Protein AF-A0AA35TTE3-F1 (afdb_monomer_lite)

InterPro domains:
  IPR000277 Cys/Met metabolism, pyridoxal phosphate-dependent enzyme [PF01053] (1-129)
  IPR000277 Cys/Met metabolism, pyridoxal phosphate-dependent enzyme [PTHR11808] (1-129)
  IPR015422 Pyridoxal phosphate-dependent transferase, small domain [G3DSA:3.90.1150.10] (1-133)
  IPR015424 Pyridoxal phosphate-dependent transferase [SSF53383] (1-129)

Sequence (204 aa):
MRQHDENGLRLARFLTEQAQVVRVNYPGLESHPQYERAQRLFAGAGGVLSFELHGGVEAAERLLSKLVLPASAPSLGGVETLITRPVTTSHSGLSREERAAMGIADGLVRVSCGIEAAEDLCADFAQALGWGVGSLGVNYGSSNTNRSNYTRRFDDVVGEDENHPLASLMEVIGVLIEKYEDEHVPELMSRVLQRDGAAALRAV

pLDDT: mean 77.78, std 24.35, range [29.56, 98.69]

Structure (mmCIF, N/CA/C/O backbone):
data_AF-A0AA35TTE3-F1
#
_entry.id   AF-A0AA35TTE3-F1
#
loop_
_atom_site.group_PDB
_atom_site.id
_atom_site.type_symbol
_atom_site.label_atom_id
_atom_site.label_alt_id
_atom_site.label_comp_id
_atom_site.label_asym_id
_atom_site.label_entity_id
_atom_site.label_seq_id
_atom_site.pdbx_PDB_ins_code
_atom_site.Cartn_x
_atom_site.Cartn_y
_atom_site.Cartn_z
_atom_site.occupancy
_atom_site.B_iso_or_equiv
_atom_site.auth_seq_id
_atom_site.auth_comp_id
_atom_site.auth_asym_id
_atom_site.auth_atom_id
_atom_site.pdbx_PDB_model_num
ATOM 1 N N . MET A 1 1 ? 8.037 6.854 -13.733 1.00 92.25 1 MET A N 1
ATOM 2 C CA . MET A 1 1 ? 6.590 6.782 -14.053 1.00 92.25 1 MET A CA 1
ATOM 3 C C . MET A 1 1 ? 6.176 5.458 -14.663 1.00 92.25 1 MET A C 1
ATOM 5 O O . MET A 1 1 ? 5.526 4.721 -13.951 1.00 92.25 1 MET A O 1
ATOM 9 N N . ARG A 1 2 ? 6.603 5.092 -15.883 1.00 96.31 2 ARG A N 1
ATOM 10 C CA . ARG A 1 2 ? 6.211 3.809 -16.511 1.00 96.31 2 ARG A CA 1
ATOM 11 C C . ARG A 1 2 ? 6.352 2.589 -15.588 1.00 96.31 2 ARG A C 1
ATOM 13 O O . ARG A 1 2 ? 5.406 1.832 -15.451 1.00 96.31 2 ARG A O 1
ATOM 20 N N . GLN A 1 3 ? 7.505 2.447 -14.929 1.00 97.81 3 GLN A N 1
ATOM 21 C CA . GLN A 1 3 ? 7.741 1.328 -14.013 1.00 97.81 3 GLN A CA 1
ATOM 22 C C . GLN A 1 3 ? 6.831 1.371 -12.775 1.00 97.81 3 GLN A C 1
ATOM 24 O O . GLN A 1 3 ? 6.346 0.333 -12.353 1.00 97.81 3 GLN A O 1
ATOM 29 N N . HIS A 1 4 ? 6.543 2.557 -12.227 1.00 97.88 4 HIS A N 1
ATOM 30 C CA . HIS A 1 4 ? 5.590 2.694 -11.119 1.00 97.88 4 HIS A CA 1
ATOM 31 C C . HIS A 1 4 ? 4.188 2.249 -11.533 1.00 97.88 4 HIS A C 1
ATOM 33 O O . HIS A 1 4 ? 3.535 1.545 -10.773 1.00 97.88 4 HIS A O 1
ATOM 39 N N . ASP A 1 5 ? 3.740 2.642 -12.729 1.00 97.06 5 ASP A N 1
ATOM 40 C CA . ASP A 1 5 ? 2.427 2.256 -13.256 1.00 97.06 5 ASP A CA 1
ATOM 41 C C . ASP A 1 5 ? 2.336 0.734 -13.445 1.00 97.06 5 ASP A C 1
ATOM 43 O O . ASP A 1 5 ? 1.349 0.111 -13.056 1.00 97.06 5 ASP A O 1
ATOM 47 N N . GLU A 1 6 ? 3.384 0.127 -14.006 1.00 97.62 6 GLU A N 1
ATOM 48 C CA . GLU A 1 6 ? 3.473 -1.321 -14.200 1.00 97.62 6 GLU A CA 1
ATOM 49 C C . GLU A 1 6 ? 3.487 -2.075 -12.866 1.00 97.62 6 GLU A C 1
ATOM 51 O O . GLU A 1 6 ? 2.673 -2.980 -12.666 1.00 97.62 6 GLU A O 1
ATOM 56 N N . ASN A 1 7 ? 4.344 -1.664 -11.928 1.00 98.50 7 ASN A N 1
ATOM 57 C CA . ASN A 1 7 ? 4.446 -2.271 -10.602 1.00 98.50 7 ASN A CA 1
ATOM 58 C C . ASN A 1 7 ? 3.142 -2.114 -9.812 1.00 98.50 7 ASN A C 1
ATOM 60 O O . ASN A 1 7 ? 2.667 -3.085 -9.224 1.00 98.50 7 ASN A O 1
ATOM 64 N N . GLY A 1 8 ? 2.532 -0.926 -9.845 1.00 98.19 8 GLY A N 1
ATOM 65 C CA . GLY A 1 8 ? 1.252 -0.648 -9.197 1.00 98.19 8 GLY A CA 1
ATOM 66 C C . GLY A 1 8 ? 0.144 -1.565 -9.709 1.00 98.19 8 GLY A C 1
ATOM 67 O O . GLY A 1 8 ? -0.531 -2.220 -8.914 1.00 98.19 8 GLY A O 1
ATOM 68 N N . LEU A 1 9 ? -0.000 -1.692 -11.032 1.00 98.00 9 LEU A N 1
ATOM 69 C CA . LEU A 1 9 ? -1.003 -2.574 -11.630 1.00 98.00 9 LEU A CA 1
ATOM 70 C C . LEU A 1 9 ? -0.718 -4.054 -11.348 1.00 98.00 9 LEU A C 1
ATOM 72 O O . LEU A 1 9 ? -1.647 -4.808 -11.046 1.00 98.00 9 LEU A O 1
ATOM 76 N N . ARG A 1 10 ? 0.547 -4.482 -11.440 1.00 98.31 10 ARG A N 1
ATOM 77 C CA . ARG A 1 10 ? 0.948 -5.875 -11.193 1.00 98.31 10 ARG A CA 1
ATOM 78 C C . ARG A 1 10 ? 0.667 -6.275 -9.749 1.00 98.31 10 ARG A C 1
ATOM 80 O O . ARG A 1 10 ? 0.014 -7.295 -9.527 1.00 98.31 10 ARG A O 1
ATOM 87 N N . LEU A 1 11 ? 1.088 -5.447 -8.794 1.00 98.69 11 LEU A N 1
ATOM 88 C CA . LEU A 1 11 ? 0.873 -5.691 -7.374 1.00 98.69 11 LEU A CA 1
ATOM 89 C C . LEU A 1 11 ? -0.617 -5.637 -7.020 1.00 98.69 11 LEU A C 1
ATOM 91 O O . LEU A 1 11 ? -1.101 -6.512 -6.309 1.00 98.69 11 LEU A O 1
ATOM 95 N N . ALA A 1 12 ? -1.373 -4.672 -7.552 1.00 98.56 12 ALA A N 1
ATOM 96 C CA . ALA A 1 12 ? -2.813 -4.575 -7.306 1.00 98.56 12 ALA A CA 1
ATOM 97 C C . ALA A 1 12 ? -3.580 -5.815 -7.799 1.00 98.56 12 ALA A C 1
ATOM 99 O O . ALA A 1 12 ? -4.453 -6.328 -7.091 1.00 98.56 12 ALA A O 1
ATOM 100 N N . ARG A 1 13 ? -3.238 -6.330 -8.989 1.00 98.31 13 ARG A N 1
ATOM 101 C CA . ARG A 1 13 ? -3.816 -7.576 -9.519 1.00 98.31 13 ARG A CA 1
ATOM 102 C C . ARG A 1 13 ? -3.429 -8.778 -8.665 1.00 98.31 13 ARG A C 1
ATOM 104 O O . ARG A 1 13 ? -4.319 -9.497 -8.229 1.00 98.31 13 ARG A O 1
ATOM 111 N N . PHE A 1 14 ? -2.140 -8.926 -8.350 1.00 98.31 14 PHE A N 1
ATOM 112 C CA . PHE A 1 14 ? -1.651 -9.985 -7.465 1.00 98.31 14 PHE A CA 1
ATOM 113 C C . PHE A 1 14 ? -2.409 -9.999 -6.131 1.00 98.31 14 PHE A C 1
ATOM 115 O O . PHE A 1 14 ? -2.914 -11.044 -5.733 1.00 98.31 14 PHE A O 1
ATOM 122 N N . LEU A 1 15 ? -2.541 -8.843 -5.470 1.00 98.25 15 LEU A N 1
ATOM 123 C CA . LEU A 1 15 ? -3.228 -8.713 -4.182 1.00 98.25 15 LEU A CA 1
ATOM 124 C C . LEU A 1 15 ? -4.712 -9.084 -4.265 1.00 98.25 15 LEU A C 1
ATOM 126 O O . LEU A 1 15 ? -5.235 -9.676 -3.328 1.00 98.25 15 LEU A O 1
ATOM 130 N N . THR A 1 16 ? -5.379 -8.779 -5.381 1.00 97.69 16 THR A N 1
ATOM 131 C CA . THR A 1 16 ? -6.799 -9.117 -5.589 1.00 97.69 16 THR A CA 1
ATOM 132 C C . THR A 1 16 ? -7.034 -10.634 -5.636 1.00 97.69 16 THR A C 1
ATOM 134 O O . THR A 1 16 ? -8.131 -11.098 -5.341 1.00 97.69 16 THR A O 1
ATOM 137 N N . GLU A 1 17 ? -6.007 -11.420 -5.964 1.00 96.25 17 GLU A N 1
ATOM 138 C CA . GLU A 1 17 ? -6.069 -12.886 -6.026 1.00 96.25 17 GLU A CA 1
ATOM 139 C C . GLU A 1 17 ? -5.752 -13.565 -4.678 1.00 96.25 17 GLU A C 1
ATOM 141 O O . GLU A 1 17 ? -5.876 -14.785 -4.551 1.00 96.25 17 GLU A O 1
ATOM 146 N N . GLN A 1 18 ? -5.343 -12.806 -3.654 1.00 95.88 18 GLN A N 1
ATOM 147 C CA . GLN A 1 18 ? -4.914 -13.367 -2.371 1.00 95.88 18 GLN A CA 1
ATOM 148 C C . GLN A 1 18 ? -6.090 -13.547 -1.408 1.00 95.88 18 GLN A C 1
ATOM 150 O O . GLN A 1 18 ? -6.779 -12.591 -1.067 1.00 95.88 18 GLN A O 1
ATOM 155 N N . ALA A 1 19 ? -6.255 -14.757 -0.866 1.00 95.25 19 ALA A N 1
ATOM 156 C CA . ALA A 1 19 ? -7.328 -15.082 0.083 1.00 95.25 19 ALA A CA 1
ATOM 157 C C . ALA A 1 19 ? -7.275 -14.275 1.397 1.00 95.25 19 ALA A C 1
ATOM 159 O O . ALA A 1 19 ? -8.263 -14.185 2.120 1.00 95.25 19 ALA A O 1
ATOM 160 N N . GLN A 1 20 ? -6.114 -13.714 1.735 1.00 96.06 20 GLN A N 1
ATOM 161 C CA . GLN A 1 20 ? -5.900 -12.876 2.911 1.00 96.06 20 GLN A CA 1
ATOM 162 C C . GLN A 1 20 ? -6.381 -11.432 2.702 1.00 96.06 20 GLN A C 1
ATOM 164 O O . GLN A 1 20 ? -6.558 -10.714 3.687 1.00 96.06 20 GLN A O 1
ATOM 169 N N . VAL A 1 21 ? -6.560 -10.990 1.454 1.00 97.50 21 VAL A N 1
ATOM 170 C CA . VAL A 1 21 ? -6.883 -9.604 1.099 1.00 97.50 21 VAL A CA 1
ATOM 171 C C . VAL A 1 21 ? -8.395 -9.441 0.972 1.00 97.50 21 VAL A C 1
ATOM 173 O O . VAL A 1 21 ? -9.053 -10.143 0.215 1.00 97.50 21 VAL A O 1
ATOM 176 N N . VAL A 1 22 ? -8.947 -8.481 1.715 1.00 96.38 22 VAL A N 1
ATOM 177 C CA . VAL A 1 22 ? -10.385 -8.165 1.729 1.00 96.38 22 VAL A CA 1
ATOM 178 C C . VAL A 1 22 ? -10.763 -7.336 0.511 1.00 96.38 22 VAL A C 1
ATOM 180 O O . VAL A 1 22 ? -11.776 -7.577 -0.141 1.00 96.38 22 VAL A O 1
ATOM 183 N N . ARG A 1 23 ? -9.970 -6.296 0.247 1.00 95.50 23 ARG A N 1
ATOM 184 C CA . ARG A 1 23 ? -10.199 -5.348 -0.841 1.00 95.50 23 ARG A CA 1
ATOM 185 C C . ARG A 1 23 ? -8.904 -4.665 -1.240 1.00 95.50 23 ARG A C 1
ATOM 187 O O . ARG A 1 23 ? -8.066 -4.387 -0.383 1.00 95.50 23 ARG A O 1
ATOM 194 N N . VAL A 1 24 ? -8.800 -4.343 -2.525 1.00 98.19 24 VAL A N 1
ATOM 195 C CA . VAL A 1 24 ? -7.735 -3.524 -3.108 1.00 98.19 24 VAL A CA 1
ATOM 196 C C . VAL A 1 24 ? -8.359 -2.262 -3.693 1.00 98.19 24 VAL A C 1
ATOM 198 O O . VAL A 1 24 ? -9.354 -2.316 -4.413 1.00 98.19 24 VAL A O 1
ATOM 201 N N . ASN A 1 25 ? -7.762 -1.123 -3.380 1.00 97.69 25 ASN A N 1
ATOM 202 C CA . ASN A 1 25 ? -8.124 0.190 -3.876 1.00 97.69 25 ASN A CA 1
ATOM 203 C C . ASN A 1 25 ? -7.031 0.675 -4.833 1.00 97.69 25 ASN A C 1
ATOM 205 O O . ASN A 1 25 ? -5.974 1.151 -4.408 1.00 97.69 25 ASN A O 1
ATOM 209 N N . TYR A 1 26 ? -7.282 0.511 -6.131 1.00 98.25 26 TYR A N 1
ATOM 210 C CA . TYR A 1 26 ? -6.382 0.950 -7.190 1.00 98.25 26 TYR A CA 1
ATOM 211 C C . TYR A 1 26 ? -7.181 1.363 -8.436 1.00 98.25 26 TYR A C 1
ATOM 213 O O . TYR A 1 26 ? -7.881 0.521 -9.001 1.00 98.25 26 TYR A O 1
ATOM 221 N N . PRO A 1 27 ? -7.074 2.618 -8.918 1.00 96.88 27 PRO A N 1
ATOM 222 C CA . PRO A 1 27 ? -7.855 3.104 -10.062 1.00 96.88 27 PRO A CA 1
ATOM 223 C C . PRO A 1 27 ? -7.585 2.386 -11.392 1.00 96.88 27 PRO A C 1
ATOM 225 O O . PRO A 1 27 ? -8.351 2.558 -12.339 1.00 96.88 27 PRO A O 1
ATOM 228 N N . GLY A 1 28 ? -6.505 1.603 -11.478 1.00 95.75 28 GLY A N 1
ATOM 229 C CA . GLY A 1 28 ? -6.181 0.780 -12.643 1.00 95.75 28 GLY A CA 1
ATOM 230 C C . GLY A 1 28 ? -6.867 -0.589 -12.673 1.00 95.75 28 GLY A C 1
ATOM 231 O O . GLY A 1 28 ? -6.741 -1.277 -13.681 1.00 95.75 28 GLY A O 1
ATOM 232 N N . LEU A 1 29 ? -7.581 -0.990 -11.613 1.00 97.44 29 LEU A N 1
ATOM 233 C CA . LEU A 1 29 ? -8.377 -2.223 -11.596 1.00 97.44 29 LEU A CA 1
ATOM 234 C C . LEU A 1 29 ? -9.771 -1.976 -12.165 1.00 97.44 29 LEU A C 1
ATOM 236 O O . LEU A 1 29 ? -10.439 -1.022 -11.773 1.00 97.44 29 LEU A O 1
ATOM 240 N N . GLU A 1 30 ? -10.250 -2.886 -13.006 1.00 95.56 30 GLU A N 1
ATOM 241 C CA . GLU A 1 30 ? -11.584 -2.840 -13.615 1.00 95.56 30 GLU A CA 1
ATOM 242 C C . GLU A 1 30 ? -12.709 -2.873 -12.563 1.00 95.56 30 GLU A C 1
ATOM 244 O O . GLU A 1 30 ? -13.796 -2.346 -12.785 1.00 95.56 30 GLU A O 1
ATOM 249 N N . SER A 1 31 ? -12.436 -3.459 -11.394 1.00 93.31 31 SER A N 1
ATOM 250 C CA . SER A 1 31 ? -13.344 -3.502 -10.244 1.00 93.31 31 SER A CA 1
ATOM 251 C C . SER A 1 31 ? -13.451 -2.174 -9.485 1.00 93.31 31 SER A C 1
ATOM 253 O O . SER A 1 31 ? -14.334 -2.025 -8.638 1.00 93.31 31 SER A O 1
ATOM 255 N N . HIS A 1 32 ? -12.573 -1.202 -9.751 1.00 96.12 32 HIS A N 1
ATOM 256 C CA . HIS A 1 32 ? -12.568 0.069 -9.039 1.00 96.12 32 HIS A CA 1
ATOM 257 C C . HIS A 1 32 ? -13.715 0.981 -9.522 1.00 96.12 32 HIS A C 1
ATOM 259 O O . HIS A 1 32 ? -13.840 1.212 -10.727 1.00 96.12 32 HIS A O 1
ATOM 265 N N . PRO A 1 33 ? -14.507 1.612 -8.627 1.00 94.62 33 PRO A N 1
ATOM 266 C CA . PRO A 1 33 ? -15.669 2.425 -9.020 1.00 94.62 33 PRO A CA 1
ATOM 267 C C . PRO A 1 33 ? -15.354 3.587 -9.971 1.00 94.62 33 PRO A C 1
ATOM 269 O O . PRO A 1 33 ? -16.218 4.070 -10.698 1.00 94.62 33 PRO A O 1
ATOM 272 N N . GLN A 1 34 ? -14.111 4.068 -9.949 1.00 95.25 34 GLN A N 1
ATOM 273 C CA . GLN A 1 34 ? -13.646 5.176 -10.785 1.00 95.25 34 GLN A CA 1
ATOM 274 C C . GLN A 1 34 ? -12.773 4.715 -11.962 1.00 95.25 34 GLN A C 1
ATOM 276 O O . GLN A 1 34 ? -12.174 5.569 -12.613 1.00 95.25 34 GLN A O 1
ATOM 281 N N . TYR A 1 35 ? -12.697 3.409 -12.250 1.00 96.88 35 TYR A N 1
ATOM 282 C CA . TYR A 1 35 ? -11.856 2.846 -13.314 1.00 96.88 35 TYR A CA 1
ATOM 283 C C . TYR A 1 35 ? -12.065 3.553 -14.654 1.00 96.88 35 TYR A C 1
ATOM 285 O O . TYR A 1 35 ? -11.129 4.127 -15.204 1.00 96.88 35 TYR A O 1
ATOM 293 N N . GLU A 1 36 ? -13.306 3.622 -15.145 1.00 97.19 36 GLU A N 1
ATOM 294 C CA . GLU A 1 36 ? -13.581 4.260 -16.438 1.00 97.19 36 GLU A CA 1
ATOM 295 C C . GLU A 1 36 ? -13.184 5.741 -16.464 1.00 97.19 36 GLU A C 1
ATOM 297 O O . GLU A 1 36 ? -12.731 6.259 -17.483 1.00 97.19 36 GLU A O 1
ATOM 302 N N . ARG A 1 37 ? -13.360 6.449 -15.341 1.00 96.44 37 ARG A N 1
ATOM 303 C CA . ARG A 1 37 ? -12.943 7.850 -15.222 1.00 96.44 37 ARG A CA 1
ATOM 304 C C . ARG A 1 37 ? -11.420 7.954 -15.267 1.00 96.44 37 ARG A C 1
ATOM 306 O O . ARG A 1 37 ? -10.915 8.829 -15.962 1.00 96.44 37 ARG A O 1
ATOM 313 N N . ALA A 1 38 ? -10.710 7.068 -14.573 1.00 94.88 38 ALA A N 1
ATOM 314 C CA . ALA A 1 38 ? -9.254 7.025 -14.574 1.00 94.88 38 ALA A CA 1
ATOM 315 C C . ALA A 1 38 ? -8.700 6.743 -15.980 1.00 94.88 38 ALA A C 1
ATOM 317 O O . ALA A 1 38 ? -7.846 7.496 -16.435 1.00 94.88 38 ALA A O 1
ATOM 318 N N . GLN A 1 39 ? -9.259 5.768 -16.709 1.00 95.12 39 GLN A N 1
ATOM 319 C CA . GLN A 1 39 ? -8.847 5.451 -18.088 1.00 95.12 39 GLN A CA 1
ATOM 320 C C . GLN A 1 39 ? -9.088 6.606 -19.074 1.00 95.12 39 GLN A C 1
ATOM 322 O O . GLN A 1 39 ? -8.372 6.744 -20.061 1.00 95.12 39 GLN A O 1
ATOM 327 N N . ARG A 1 40 ? -10.098 7.453 -18.825 1.00 97.12 40 ARG A N 1
ATOM 328 C CA . ARG A 1 40 ? -10.361 8.641 -19.656 1.00 97.12 40 ARG A CA 1
ATOM 329 C C . ARG A 1 40 ? -9.436 9.816 -19.349 1.00 97.12 40 ARG A C 1
ATOM 331 O O . ARG A 1 40 ? -9.168 10.610 -20.245 1.00 97.12 40 ARG A O 1
ATOM 338 N N . LEU A 1 41 ? -9.032 9.983 -18.090 1.00 96.25 41 LEU A N 1
ATOM 339 C CA . LEU A 1 41 ? -8.303 11.171 -17.631 1.00 96.25 41 LEU A CA 1
ATOM 340 C C . LEU A 1 41 ? -6.788 10.972 -17.570 1.00 96.25 41 LEU A C 1
ATOM 342 O O . LEU A 1 41 ? -6.054 11.957 -17.641 1.00 96.25 41 LEU A O 1
ATOM 346 N N . PHE A 1 42 ? -6.317 9.734 -17.430 1.00 94.12 42 PHE A N 1
ATOM 347 C CA . PHE A 1 42 ? -4.914 9.428 -17.175 1.00 94.12 42 PHE A CA 1
ATOM 348 C C . PHE A 1 42 ? -4.382 8.375 -18.149 1.00 94.12 42 PHE A C 1
ATOM 350 O O . PHE A 1 42 ? -5.097 7.468 -18.560 1.00 94.12 42 PHE A O 1
ATOM 357 N N . ALA A 1 43 ? -3.094 8.479 -18.489 1.00 90.56 43 ALA A N 1
ATOM 358 C CA . ALA A 1 43 ? -2.398 7.492 -19.322 1.00 90.56 43 ALA A CA 1
ATOM 359 C C . ALA A 1 43 ? -1.991 6.219 -18.547 1.00 90.56 43 ALA A C 1
ATOM 361 O O . ALA A 1 43 ? -1.597 5.227 -19.154 1.00 90.56 43 ALA A O 1
ATOM 362 N N . GLY A 1 44 ? -2.070 6.264 -17.216 1.00 91.06 44 GLY A N 1
ATOM 363 C CA . GLY A 1 44 ? -1.726 5.197 -16.281 1.00 91.06 44 GLY A CA 1
ATOM 364 C C . GLY A 1 44 ? -2.279 5.529 -14.893 1.00 91.06 44 GLY A C 1
ATOM 365 O O . GLY A 1 44 ? -2.628 6.680 -14.622 1.00 91.06 44 GLY A O 1
ATOM 366 N N . ALA A 1 45 ? -2.396 4.526 -14.023 1.00 93.88 45 ALA A N 1
ATOM 367 C CA . ALA A 1 45 ? -3.015 4.679 -12.703 1.00 93.88 45 ALA A CA 1
ATOM 368 C C . ALA A 1 45 ? -2.015 4.977 -11.566 1.00 93.88 45 ALA A C 1
ATOM 370 O O . ALA A 1 45 ? -2.429 5.076 -10.411 1.00 93.88 45 ALA A O 1
ATOM 371 N N . GLY A 1 46 ? -0.723 5.161 -11.864 1.00 95.88 46 GLY A N 1
ATOM 372 C CA . GLY A 1 46 ? 0.304 5.425 -10.859 1.00 95.88 46 GLY A CA 1
ATOM 373 C C . GLY A 1 46 ? 0.795 4.163 -10.149 1.00 95.88 46 GLY A C 1
ATOM 374 O O . GLY A 1 46 ? 0.282 3.064 -10.349 1.00 95.88 46 GLY A O 1
ATOM 375 N N . GLY A 1 47 ? 1.776 4.341 -9.262 1.00 97.12 47 GLY A N 1
ATOM 376 C CA . GLY A 1 47 ? 2.292 3.281 -8.387 1.00 97.12 47 GLY A CA 1
ATOM 377 C C . GLY A 1 47 ? 1.671 3.247 -6.992 1.00 97.12 47 GLY A C 1
ATOM 378 O O . GLY A 1 47 ? 2.153 2.512 -6.141 1.00 97.12 47 GLY A O 1
ATOM 379 N N . VAL A 1 48 ? 0.648 4.060 -6.710 1.00 98.06 48 VAL A N 1
ATOM 380 C CA . VAL A 1 48 ? 0.050 4.133 -5.370 1.00 98.06 48 VAL A CA 1
ATOM 381 C C . VAL A 1 48 ? -1.224 3.304 -5.319 1.00 98.06 48 VAL A C 1
ATOM 383 O O . VAL A 1 48 ? -2.151 3.536 -6.092 1.00 98.06 48 VAL A O 1
ATOM 386 N N . LEU A 1 49 ? -1.285 2.372 -4.373 1.00 98.38 49 LEU A N 1
ATOM 387 C CA . LEU A 1 49 ? -2.482 1.595 -4.062 1.00 98.38 49 LEU A CA 1
ATOM 388 C C . LEU A 1 49 ? -2.665 1.456 -2.550 1.00 98.38 49 LEU A C 1
ATOM 390 O O . LEU A 1 49 ? -1.733 1.656 -1.764 1.00 98.38 49 LEU A O 1
ATOM 394 N N . SER A 1 50 ? -3.869 1.084 -2.135 1.00 98.31 50 SER A N 1
ATOM 395 C CA . SER A 1 50 ? -4.129 0.659 -0.761 1.00 98.31 50 SER A CA 1
ATOM 396 C C . SER A 1 50 ? -4.939 -0.628 -0.717 1.00 98.31 50 SER A C 1
ATOM 398 O O . SER A 1 50 ? -5.606 -0.986 -1.684 1.00 98.31 50 SER A O 1
ATOM 400 N N . PHE A 1 51 ? -4.852 -1.365 0.383 1.00 98.44 51 PHE A N 1
ATOM 401 C CA . PHE A 1 51 ? -5.596 -2.608 0.568 1.00 98.44 51 PHE A CA 1
ATOM 402 C C . PHE A 1 51 ? -5.816 -2.912 2.049 1.00 98.44 51 PHE A C 1
ATOM 404 O O . PHE A 1 51 ? -5.184 -2.324 2.930 1.00 98.44 51 PHE A O 1
ATOM 411 N N . GLU A 1 52 ? -6.725 -3.845 2.314 1.00 97.81 52 GLU A N 1
ATOM 412 C CA . GLU A 1 52 ? -7.051 -4.317 3.661 1.00 97.81 52 GLU A CA 1
ATOM 413 C C . GLU A 1 52 ? -6.937 -5.831 3.751 1.00 97.81 52 GLU A C 1
ATOM 415 O O . GLU A 1 52 ? -7.224 -6.546 2.790 1.00 97.81 52 GLU A O 1
ATOM 420 N N . LEU A 1 53 ? -6.542 -6.315 4.927 1.00 97.31 53 LEU A N 1
ATOM 421 C CA . LEU A 1 53 ? -6.362 -7.733 5.211 1.00 97.31 53 LEU A CA 1
ATOM 422 C C . LEU A 1 53 ? -7.439 -8.266 6.150 1.00 97.31 53 LEU A C 1
ATOM 424 O O . LEU A 1 53 ? -7.882 -7.589 7.085 1.00 97.31 53 LEU A O 1
ATOM 428 N N . HIS A 1 54 ? -7.795 -9.532 5.954 1.00 95.62 54 HIS A N 1
ATOM 429 C CA . HIS A 1 54 ? -8.529 -10.288 6.954 1.00 95.62 54 HIS A CA 1
ATOM 430 C C . HIS A 1 54 ? -7.683 -10.355 8.232 1.00 95.62 54 HIS A C 1
ATOM 432 O O . HIS A 1 54 ? -6.513 -10.736 8.205 1.00 95.62 54 HIS A O 1
ATOM 438 N N . GLY A 1 55 ? -8.277 -9.959 9.359 1.00 92.88 55 GLY A N 1
ATOM 439 C CA . GLY A 1 55 ? -7.564 -9.821 10.633 1.00 92.88 55 GLY A CA 1
ATOM 440 C C . GLY A 1 55 ? -7.037 -8.413 10.925 1.00 92.88 55 GLY A C 1
ATOM 441 O O . GLY A 1 55 ? -6.284 -8.261 11.879 1.00 92.88 55 GLY A O 1
ATOM 442 N N . GLY A 1 56 ? -7.424 -7.401 10.138 1.00 95.25 56 GLY A N 1
ATOM 443 C CA . GLY A 1 56 ? -7.343 -5.992 10.527 1.00 95.25 56 GLY A CA 1
ATOM 444 C C . GLY A 1 56 ? -5.934 -5.495 10.855 1.00 95.25 56 GLY A C 1
ATOM 445 O O . GLY A 1 56 ? -4.982 -5.743 10.114 1.00 95.25 56 GLY A O 1
ATOM 446 N N . VAL A 1 57 ? -5.824 -4.755 11.961 1.00 95.38 57 VAL A N 1
ATOM 447 C CA . VAL A 1 57 ? -4.593 -4.087 12.409 1.00 95.38 57 VAL A CA 1
ATOM 448 C C . VAL A 1 57 ? -3.454 -5.083 12.592 1.00 95.38 57 VAL A C 1
ATOM 450 O O . VAL A 1 57 ? -2.366 -4.883 12.055 1.00 95.38 57 VAL A O 1
ATOM 453 N N . GLU A 1 58 ? -3.710 -6.187 13.284 1.00 96.25 58 GLU A N 1
ATOM 454 C CA . GLU A 1 58 ? -2.683 -7.166 13.620 1.00 96.25 58 GLU A CA 1
ATOM 455 C C . GLU A 1 58 ? -2.184 -7.899 12.368 1.00 96.25 58 GLU A C 1
ATOM 457 O O . GLU A 1 58 ? -1.013 -8.269 12.281 1.00 96.25 58 GLU A O 1
ATOM 462 N N . ALA A 1 59 ? -3.057 -8.125 11.381 1.00 96.31 59 ALA A N 1
ATOM 463 C CA . ALA A 1 59 ? -2.648 -8.683 10.094 1.00 96.31 59 ALA A CA 1
ATOM 464 C C . ALA A 1 59 ? -1.768 -7.705 9.304 1.00 96.31 59 ALA A C 1
ATOM 466 O O . ALA A 1 59 ? -0.748 -8.126 8.756 1.00 96.31 59 ALA A O 1
ATOM 467 N N . ALA A 1 60 ? -2.121 -6.417 9.292 1.00 96.62 60 ALA A N 1
ATOM 468 C CA . ALA A 1 60 ? -1.321 -5.376 8.654 1.00 96.62 60 ALA A CA 1
ATOM 469 C C . ALA A 1 60 ? 0.069 -5.249 9.299 1.00 96.62 60 ALA A C 1
ATOM 471 O O . ALA A 1 60 ? 1.072 -5.251 8.591 1.00 96.62 60 ALA A O 1
ATOM 472 N N . GLU A 1 61 ? 0.157 -5.215 10.630 1.00 95.56 61 GLU A N 1
ATOM 473 C CA . GLU A 1 61 ? 1.440 -5.147 11.348 1.00 95.56 61 GLU A CA 1
ATOM 474 C C . GLU A 1 61 ? 2.330 -6.358 11.062 1.00 95.56 61 GLU A C 1
ATOM 476 O O . GLU A 1 61 ? 3.515 -6.198 10.767 1.00 95.56 61 GLU A O 1
ATOM 481 N N . ARG A 1 62 ? 1.756 -7.569 11.067 1.00 96.12 62 ARG A N 1
ATOM 482 C CA . ARG A 1 62 ? 2.491 -8.794 10.716 1.00 96.12 62 ARG A CA 1
ATOM 483 C C . ARG A 1 62 ? 2.970 -8.815 9.270 1.00 96.12 62 ARG A C 1
ATOM 485 O O . ARG A 1 62 ? 3.998 -9.429 8.997 1.00 96.12 62 ARG A O 1
ATOM 492 N N . LEU A 1 63 ? 2.219 -8.224 8.342 1.00 97.00 63 LEU A N 1
ATOM 493 C CA . LEU A 1 63 ? 2.665 -8.092 6.959 1.00 97.00 63 LEU A CA 1
ATOM 494 C C . LEU A 1 63 ? 3.883 -7.164 6.893 1.00 97.00 63 LEU A C 1
ATOM 496 O O . LEU A 1 63 ? 4.926 -7.566 6.381 1.00 97.00 63 LEU A O 1
ATOM 500 N N . LEU A 1 64 ? 3.757 -5.951 7.444 1.00 95.62 64 LEU A N 1
ATOM 501 C CA . LEU A 1 64 ? 4.823 -4.946 7.433 1.00 95.62 64 LEU A CA 1
ATOM 502 C C . LEU A 1 64 ? 6.108 -5.475 8.084 1.00 95.62 64 LEU A C 1
ATOM 504 O O . LEU A 1 64 ? 7.192 -5.190 7.593 1.00 95.62 64 LEU A O 1
ATOM 508 N N . SER A 1 65 ? 6.003 -6.292 9.138 1.00 95.19 65 SER A N 1
ATOM 509 C CA . SER A 1 65 ? 7.172 -6.868 9.815 1.00 95.19 65 SER A CA 1
ATOM 510 C C . SER A 1 65 ? 7.888 -7.976 9.029 1.00 95.19 65 SER A C 1
ATOM 512 O O . SER A 1 65 ? 8.962 -8.408 9.442 1.00 95.19 65 SER A O 1
ATOM 514 N N . LYS A 1 66 ? 7.268 -8.523 7.976 1.00 96.31 66 LYS A N 1
ATOM 515 C CA . LYS A 1 66 ? 7.803 -9.649 7.188 1.00 96.31 66 LYS A CA 1
ATOM 516 C C . LYS A 1 66 ? 8.322 -9.246 5.815 1.00 96.31 66 LYS A C 1
ATOM 518 O O . LYS A 1 66 ? 9.088 -10.006 5.231 1.00 96.31 66 LYS A O 1
ATOM 523 N N . LEU A 1 67 ? 7.860 -8.115 5.297 1.00 96.81 67 LEU A N 1
ATOM 524 C CA . LEU A 1 67 ? 8.298 -7.569 4.021 1.00 96.81 67 LEU A CA 1
ATOM 525 C C . LEU A 1 67 ? 9.781 -7.184 4.078 1.00 96.81 67 LEU A C 1
ATOM 527 O O . LEU A 1 67 ? 10.278 -6.731 5.110 1.00 96.81 67 LEU A O 1
ATOM 531 N N . VAL A 1 68 ? 10.482 -7.394 2.967 1.00 96.12 68 VAL A N 1
ATOM 532 C CA . VAL A 1 68 ? 11.930 -7.183 2.852 1.00 96.12 68 VAL A CA 1
ATOM 533 C C . VAL A 1 68 ? 12.258 -6.057 1.877 1.00 96.12 68 VAL A C 1
ATOM 535 O O . VAL A 1 68 ? 13.210 -5.318 2.123 1.00 96.12 68 VAL A O 1
ATOM 538 N N . LEU A 1 69 ? 11.507 -5.928 0.778 1.00 96.25 69 LEU A N 1
ATOM 539 C CA . LEU A 1 69 ? 11.768 -4.912 -0.245 1.00 96.25 69 LEU A CA 1
ATOM 540 C C . LEU A 1 69 ? 11.156 -3.550 0.120 1.00 96.25 69 LEU A C 1
ATOM 542 O O . LEU A 1 69 ? 11.898 -2.568 0.122 1.00 96.25 69 LEU A O 1
ATOM 546 N N . PRO A 1 70 ? 9.855 -3.445 0.464 1.00 97.75 70 PRO A N 1
ATOM 547 C CA . PRO A 1 70 ? 9.269 -2.172 0.866 1.00 97.75 70 PRO A CA 1
ATOM 548 C C . PRO A 1 70 ? 9.875 -1.619 2.159 1.00 97.75 70 PRO A C 1
ATOM 550 O O . PRO A 1 70 ? 9.875 -2.295 3.189 1.00 97.75 70 PRO A O 1
ATOM 553 N N . ALA A 1 71 ? 10.285 -0.352 2.149 1.00 95.25 71 ALA A N 1
ATOM 554 C CA . ALA A 1 71 ? 10.646 0.360 3.372 1.00 95.25 71 ALA A CA 1
ATOM 555 C C . ALA A 1 71 ? 9.397 0.944 4.055 1.00 95.25 71 ALA A C 1
ATOM 557 O O . ALA A 1 71 ? 8.504 1.490 3.401 1.00 95.25 71 ALA A O 1
ATOM 558 N N . SER A 1 72 ? 9.329 0.855 5.385 1.00 95.31 72 SER A N 1
ATOM 559 C CA . SER A 1 72 ? 8.220 1.429 6.153 1.00 95.31 72 SER A CA 1
ATOM 560 C C . SER A 1 72 ? 8.398 2.941 6.322 1.00 95.31 72 SER A C 1
ATOM 562 O O . SER A 1 72 ? 9.116 3.374 7.221 1.00 95.31 72 SER A O 1
ATOM 564 N N . ALA A 1 73 ? 7.740 3.751 5.488 1.00 92.75 73 ALA A N 1
ATOM 565 C CA . ALA A 1 73 ? 7.820 5.214 5.550 1.00 92.75 73 ALA A CA 1
ATOM 566 C C . ALA A 1 73 ? 6.538 5.901 5.032 1.00 92.75 73 ALA A C 1
ATOM 568 O O . ALA A 1 73 ? 5.865 5.372 4.144 1.00 92.75 73 ALA A O 1
ATOM 569 N N . PRO A 1 74 ? 6.188 7.100 5.542 1.00 89.38 74 PRO A N 1
ATOM 570 C CA . PRO A 1 74 ? 4.982 7.827 5.134 1.00 89.38 74 PRO A CA 1
ATOM 571 C C . PRO A 1 74 ? 5.107 8.567 3.793 1.00 89.38 74 PRO A C 1
ATOM 573 O O . PRO A 1 74 ? 4.094 9.051 3.285 1.00 89.38 74 PRO A O 1
ATOM 576 N N . SER A 1 75 ? 6.307 8.652 3.210 1.00 94.00 75 SER A N 1
ATOM 577 C CA . SER A 1 75 ? 6.548 9.296 1.910 1.00 94.00 75 SER A CA 1
ATOM 578 C C . SER A 1 75 ? 5.998 8.463 0.732 1.00 94.00 75 SER A C 1
ATOM 580 O O . SER A 1 75 ? 5.417 7.388 0.925 1.00 94.00 75 SER A O 1
ATOM 582 N N . LEU A 1 76 ? 6.123 8.975 -0.496 1.00 95.94 76 LEU A N 1
ATOM 583 C CA . LEU A 1 76 ? 5.684 8.328 -1.739 1.00 95.94 76 LEU A CA 1
ATOM 584 C C . LEU A 1 76 ? 6.421 8.882 -2.970 1.00 95.94 76 LEU A C 1
ATOM 586 O O . LEU A 1 76 ? 6.956 9.986 -2.938 1.00 95.94 76 LEU A O 1
ATOM 590 N N . GLY A 1 77 ? 6.407 8.127 -4.071 1.00 92.38 77 GLY A N 1
ATOM 591 C CA . GLY A 1 77 ? 6.936 8.558 -5.375 1.00 92.38 77 GLY A CA 1
ATOM 592 C C . GLY A 1 77 ? 8.456 8.448 -5.556 1.00 92.38 77 GLY A C 1
ATOM 593 O O . GLY A 1 77 ? 8.966 8.888 -6.586 1.00 92.38 77 GLY A O 1
ATOM 594 N N . GLY A 1 78 ? 9.162 7.869 -4.579 1.00 94.88 78 GLY A N 1
ATOM 595 C CA . GLY A 1 78 ? 10.579 7.512 -4.677 1.00 94.88 78 GLY A CA 1
ATOM 596 C C . GLY A 1 78 ? 10.839 6.340 -5.627 1.00 94.88 78 GLY A C 1
ATOM 597 O O . GLY A 1 78 ? 9.912 5.731 -6.162 1.00 94.88 78 GLY A O 1
ATOM 598 N N . VAL A 1 79 ? 12.117 6.025 -5.850 1.00 97.62 79 VAL A N 1
ATOM 599 C CA . VAL A 1 79 ? 12.526 4.861 -6.663 1.00 97.62 79 VAL A CA 1
ATOM 600 C C . VAL A 1 79 ? 12.352 3.551 -5.899 1.00 97.62 79 VAL A C 1
ATOM 602 O O . VAL A 1 79 ? 12.196 2.494 -6.500 1.00 97.62 79 VAL A O 1
ATOM 605 N N . GLU A 1 80 ? 12.368 3.630 -4.582 1.00 97.19 80 GLU A N 1
ATOM 606 C CA . GLU A 1 80 ? 12.105 2.565 -3.638 1.00 97.19 80 GLU A CA 1
ATOM 607 C C . GLU A 1 80 ? 10.604 2.389 -3.397 1.00 97.19 80 GLU A C 1
ATOM 609 O O . GLU A 1 80 ? 9.832 3.354 -3.373 1.00 97.19 80 GLU A O 1
ATOM 614 N N . THR A 1 81 ? 10.178 1.147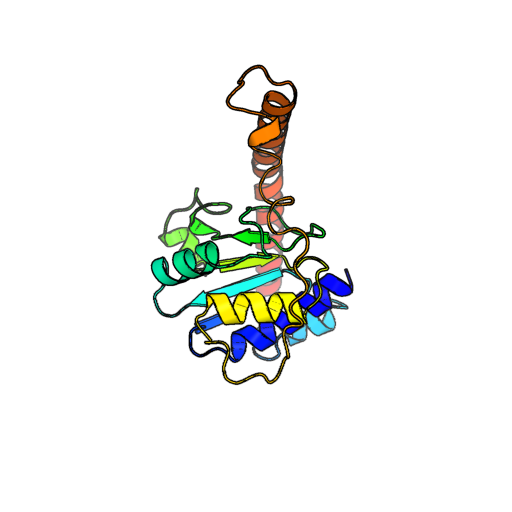 -3.188 1.00 98.56 81 THR A N 1
ATOM 615 C CA . THR A 1 81 ? 8.830 0.876 -2.712 1.00 98.56 81 THR A CA 1
ATOM 616 C C . THR A 1 81 ? 8.708 1.290 -1.250 1.00 98.56 81 THR A C 1
ATOM 618 O O . THR A 1 81 ? 9.490 0.871 -0.397 1.00 98.56 81 THR A O 1
ATOM 621 N N . LEU A 1 82 ? 7.673 2.071 -0.944 1.00 98.38 82 LEU A N 1
ATOM 622 C CA . LEU A 1 82 ? 7.329 2.471 0.418 1.00 98.38 82 LEU A CA 1
ATOM 623 C C . LEU A 1 82 ? 5.999 1.858 0.838 1.00 98.38 82 LEU A C 1
ATOM 625 O O . LEU A 1 82 ? 5.041 1.832 0.062 1.00 98.38 82 LEU A O 1
ATOM 629 N N . ILE A 1 83 ? 5.922 1.404 2.083 1.00 98.19 83 ILE A N 1
ATOM 630 C CA . ILE A 1 83 ? 4.706 0.871 2.694 1.00 98.19 83 ILE A CA 1
ATOM 631 C C . ILE A 1 83 ? 4.406 1.601 4.001 1.00 98.19 83 ILE A C 1
ATOM 633 O O . ILE A 1 83 ? 5.304 1.969 4.751 1.00 98.19 83 ILE A O 1
ATOM 637 N N . THR A 1 84 ? 3.132 1.842 4.293 1.00 97.12 84 THR A N 1
ATOM 638 C CA . THR A 1 84 ? 2.734 2.465 5.558 1.00 97.12 84 THR A CA 1
ATOM 639 C C . THR A 1 84 ? 1.306 2.108 5.946 1.00 97.12 84 THR A C 1
ATOM 641 O O . THR A 1 84 ? 0.514 1.634 5.128 1.00 97.12 84 THR A O 1
ATOM 644 N N . ARG A 1 85 ? 0.961 2.389 7.202 1.00 96.81 85 ARG A N 1
ATOM 645 C CA . ARG A 1 85 ? -0.411 2.406 7.705 1.00 96.81 85 ARG A CA 1
ATOM 646 C C . ARG A 1 85 ? -0.835 3.859 7.922 1.00 96.81 85 ARG A C 1
ATOM 648 O O . ARG A 1 85 ? -0.332 4.482 8.856 1.00 96.81 85 ARG A O 1
ATOM 655 N N . PRO A 1 86 ? -1.755 4.412 7.108 1.00 93.56 86 PRO A N 1
ATOM 656 C CA . PRO A 1 86 ? -2.133 5.822 7.204 1.00 93.56 86 PRO A CA 1
ATOM 657 C C . PRO A 1 86 ? -2.613 6.241 8.597 1.00 93.56 86 PRO A C 1
ATOM 659 O O . PRO A 1 86 ? -2.285 7.337 9.039 1.00 93.56 86 PRO A O 1
ATOM 662 N N . VAL A 1 87 ? -3.313 5.352 9.312 1.00 93.25 87 VAL A N 1
ATOM 663 C CA . VAL A 1 87 ? -3.832 5.605 10.668 1.00 93.25 87 VAL A CA 1
ATOM 664 C C . VAL A 1 87 ? -2.752 5.967 11.692 1.00 93.25 87 VAL A C 1
ATOM 666 O O . VAL A 1 87 ? -3.029 6.724 12.612 1.00 93.25 87 VAL A O 1
ATOM 669 N N . THR A 1 88 ? -1.530 5.450 11.549 1.00 89.25 88 THR A N 1
ATOM 670 C CA . THR A 1 88 ? -0.425 5.727 12.483 1.00 89.25 88 THR A CA 1
ATOM 671 C C . THR A 1 88 ? 0.573 6.734 11.924 1.00 89.25 88 THR A C 1
ATOM 673 O O . THR A 1 88 ? 1.572 7.018 12.574 1.00 89.25 88 THR A O 1
ATOM 676 N N . THR A 1 89 ? 0.345 7.244 10.713 1.00 91.12 89 THR A N 1
ATOM 677 C CA . THR A 1 89 ? 1.260 8.161 10.033 1.00 91.12 89 THR A CA 1
ATOM 678 C C . THR A 1 89 ? 0.509 9.387 9.523 1.00 91.12 89 THR A C 1
ATOM 680 O O . THR A 1 89 ? 0.083 10.210 10.321 1.00 91.12 89 THR A O 1
ATOM 683 N N . SER A 1 90 ? 0.291 9.488 8.212 1.00 83.25 90 SER A N 1
ATOM 684 C CA . SER A 1 90 ? -0.335 10.631 7.525 1.00 83.25 90 SER A CA 1
ATOM 685 C C . SER A 1 90 ? -1.712 11.060 8.052 1.00 83.25 90 SER A C 1
ATOM 687 O O . SER A 1 90 ? -2.131 12.175 7.792 1.00 83.25 90 SER A O 1
ATOM 689 N N . HIS A 1 91 ? -2.438 10.185 8.750 1.00 90.81 91 HIS A N 1
ATOM 690 C CA . HIS A 1 91 ? -3.783 10.456 9.270 1.00 90.81 91 HIS A CA 1
ATOM 691 C C . HIS A 1 91 ? -3.871 10.212 10.786 1.00 90.81 91 HIS A C 1
ATOM 693 O O . HIS A 1 91 ? -4.957 9.954 11.311 1.00 90.81 91 HIS A O 1
ATOM 699 N N . SER A 1 92 ? -2.738 10.268 11.495 1.00 90.44 92 SER A N 1
ATOM 700 C CA . SER A 1 92 ? -2.666 10.054 12.948 1.00 90.44 92 SER A CA 1
ATOM 701 C C . SER A 1 92 ? -3.397 11.132 13.755 1.00 90.44 92 SER A C 1
ATOM 703 O O . SER A 1 92 ? -3.929 10.831 14.820 1.00 90.44 92 SER A O 1
ATOM 705 N N . GLY A 1 93 ? -3.476 12.360 13.230 1.00 90.81 93 GLY A N 1
ATOM 706 C CA . GLY A 1 93 ? -4.170 13.487 13.862 1.00 90.81 93 GLY A CA 1
ATOM 707 C C . GLY A 1 93 ? -5.700 13.450 13.765 1.00 90.81 93 GLY A C 1
ATOM 708 O O . GLY A 1 93 ? -6.361 14.257 14.410 1.00 90.81 93 GLY A O 1
ATOM 709 N N . LEU A 1 94 ? -6.276 12.531 12.982 1.00 92.88 94 LEU A N 1
ATOM 710 C CA . LEU A 1 94 ? -7.726 12.405 12.820 1.00 92.88 94 LEU A CA 1
ATOM 711 C C . LEU A 1 94 ? -8.321 11.450 13.854 1.00 92.88 94 LEU A C 1
ATOM 713 O O . LEU A 1 94 ? -7.730 10.414 14.175 1.00 92.88 94 LEU A O 1
ATOM 717 N N . SER A 1 95 ? -9.536 11.736 14.311 1.00 94.25 95 SER A N 1
ATOM 718 C CA . SER A 1 95 ? -10.341 10.786 15.082 1.00 94.25 95 SER A CA 1
ATOM 719 C C . SER A 1 95 ? -10.682 9.540 14.258 1.00 94.25 95 SER A C 1
ATOM 721 O O . SER A 1 95 ? -10.572 9.501 13.027 1.00 94.25 95 SER A O 1
ATOM 723 N N . ARG A 1 96 ? -11.115 8.480 14.942 1.00 92.44 96 ARG A N 1
ATOM 724 C CA . ARG A 1 96 ? -11.522 7.237 14.277 1.00 92.44 96 ARG A CA 1
ATOM 725 C C . ARG A 1 96 ? -12.726 7.463 13.365 1.00 92.44 96 ARG A C 1
ATOM 727 O O . ARG A 1 96 ? -12.784 6.899 12.275 1.00 92.44 96 ARG A O 1
ATOM 734 N N . GLU A 1 97 ? -13.658 8.296 13.805 1.00 94.38 97 GLU A N 1
ATOM 735 C CA . GLU A 1 97 ? -14.883 8.650 13.100 1.00 94.38 97 GLU A CA 1
ATOM 736 C C . GLU A 1 97 ? -14.574 9.425 11.813 1.00 94.38 97 GLU A C 1
ATOM 738 O O . GLU A 1 97 ? -15.111 9.093 10.756 1.00 94.38 97 GLU A O 1
ATOM 743 N N . GLU A 1 98 ? -13.657 10.395 11.873 1.00 94.44 98 GLU A N 1
ATOM 744 C CA . GLU A 1 98 ? -13.201 11.154 10.698 1.00 94.44 98 GLU A CA 1
ATOM 745 C C . GLU A 1 98 ? -12.510 10.248 9.675 1.00 94.44 98 GLU A C 1
ATOM 747 O O . GLU A 1 98 ? -12.839 10.285 8.486 1.00 94.44 98 GLU A O 1
ATOM 752 N N . ARG A 1 99 ? -11.609 9.365 10.127 1.00 94.69 99 ARG A N 1
ATOM 753 C CA . ARG A 1 99 ? -10.956 8.383 9.245 1.00 94.69 99 ARG A CA 1
ATOM 754 C C . ARG A 1 99 ? -11.965 7.444 8.592 1.00 94.69 99 ARG A C 1
ATOM 756 O O . ARG A 1 99 ? -11.892 7.208 7.386 1.00 94.69 99 ARG A O 1
ATOM 763 N N . ALA A 1 100 ? -12.927 6.936 9.360 1.00 90.56 100 ALA A N 1
ATOM 764 C CA . ALA A 1 100 ? -13.968 6.056 8.844 1.00 90.56 100 ALA A CA 1
ATOM 765 C C . ALA A 1 100 ? -14.837 6.756 7.786 1.00 90.56 100 ALA A C 1
ATOM 767 O O . ALA A 1 100 ? -15.138 6.151 6.756 1.00 90.56 100 ALA A O 1
ATOM 768 N N . ALA A 1 101 ? -15.179 8.034 7.989 1.00 92.50 101 ALA A N 1
ATOM 769 C CA . ALA A 1 101 ? -15.912 8.839 7.010 1.00 92.50 101 ALA A CA 1
ATOM 770 C C . ALA A 1 101 ? -15.135 9.028 5.692 1.00 92.50 101 ALA A C 1
ATOM 772 O O . ALA A 1 101 ? -15.741 9.096 4.624 1.00 92.50 101 ALA A O 1
ATOM 773 N N . MET A 1 102 ? -13.800 9.040 5.751 1.00 91.56 102 MET A N 1
ATOM 774 C CA . MET A 1 102 ? -12.908 9.062 4.582 1.00 91.56 102 MET A CA 1
ATOM 775 C C . MET A 1 102 ? -12.646 7.672 3.974 1.00 91.56 102 MET A C 1
ATOM 777 O O . MET A 1 102 ? -11.913 7.552 2.993 1.00 91.56 102 MET A O 1
ATOM 781 N N . GLY A 1 103 ? -13.216 6.606 4.544 1.00 89.19 103 GLY A N 1
ATOM 782 C CA . GLY A 1 103 ? -12.979 5.229 4.107 1.00 89.19 103 GLY A CA 1
ATOM 783 C C . GLY A 1 103 ? -11.628 4.650 4.544 1.00 89.19 103 GLY A C 1
ATOM 784 O O . GLY A 1 103 ? -11.207 3.627 4.003 1.00 89.19 103 GLY A O 1
ATOM 785 N N . ILE A 1 104 ? -10.957 5.269 5.519 1.00 92.62 104 ILE A N 1
ATOM 786 C CA . ILE A 1 104 ? -9.668 4.831 6.062 1.00 92.62 104 ILE A CA 1
ATOM 787 C C . ILE A 1 104 ? -9.918 3.883 7.236 1.00 92.62 104 ILE A C 1
ATOM 789 O O . ILE A 1 104 ? -10.141 4.306 8.370 1.00 92.62 104 ILE A O 1
ATOM 793 N N . ALA A 1 105 ? -9.873 2.581 6.960 1.00 93.56 105 ALA A N 1
ATOM 794 C CA . ALA A 1 105 ? -9.937 1.562 8.000 1.00 93.56 105 ALA A CA 1
ATOM 795 C C . ALA A 1 105 ? -8.664 1.563 8.870 1.00 93.56 105 ALA A C 1
ATOM 797 O O . ALA A 1 105 ? -7.565 1.837 8.388 1.00 93.56 105 ALA A O 1
ATOM 798 N N . ASP A 1 106 ? -8.783 1.162 10.140 1.00 92.75 106 ASP A N 1
ATOM 799 C CA . ASP A 1 106 ? -7.639 1.093 11.070 1.00 92.75 106 ASP A CA 1
ATOM 800 C C . ASP A 1 106 ? -6.548 0.094 10.598 1.00 92.75 106 ASP A C 1
ATOM 802 O O . ASP A 1 106 ? -5.362 0.238 10.910 1.00 92.75 106 ASP A O 1
ATOM 806 N N . GLY A 1 107 ? -6.944 -0.918 9.817 1.00 94.06 107 GLY A N 1
ATOM 807 C CA . GLY A 1 107 ? -6.054 -1.905 9.194 1.00 94.06 107 GLY A CA 1
ATOM 808 C C . GLY A 1 107 ? -5.628 -1.576 7.758 1.00 94.06 107 GLY A C 1
ATOM 809 O O . GLY A 1 107 ? -5.060 -2.444 7.099 1.00 94.06 107 GLY A O 1
ATOM 810 N N . LEU A 1 108 ? -5.923 -0.374 7.247 1.00 97.38 108 LEU A N 1
ATOM 811 C CA . LEU A 1 108 ? -5.579 0.007 5.876 1.00 97.38 108 LEU A CA 1
ATOM 812 C C . LEU A 1 108 ? -4.057 0.065 5.698 1.00 97.38 108 LEU A C 1
ATOM 814 O O . LEU A 1 108 ? -3.347 0.725 6.462 1.00 97.38 108 LEU A O 1
ATOM 818 N N . VAL A 1 109 ? -3.572 -0.582 4.644 1.00 98.12 109 VAL A N 1
ATOM 819 C CA . VAL A 1 109 ? -2.175 -0.537 4.208 1.00 98.12 109 VAL A CA 1
ATOM 820 C C . VAL A 1 109 ? -2.096 0.268 2.919 1.00 98.12 109 VAL A C 1
ATOM 822 O O . VAL A 1 109 ? -2.894 0.057 2.007 1.00 98.12 109 VAL A O 1
ATOM 825 N N . ARG A 1 110 ? -1.134 1.188 2.828 1.00 98.44 110 ARG A N 1
ATOM 826 C CA . ARG A 1 110 ? -0.825 1.949 1.611 1.00 98.44 110 ARG A CA 1
ATOM 827 C C . ARG A 1 110 ? 0.553 1.556 1.104 1.00 98.44 110 ARG A C 1
ATOM 829 O O . ARG A 1 110 ? 1.500 1.528 1.887 1.00 98.44 110 ARG A O 1
ATOM 836 N N . VAL A 1 111 ? 0.663 1.333 -0.200 1.00 98.56 111 VAL A N 1
ATOM 837 C CA . VAL A 1 111 ? 1.925 1.061 -0.892 1.00 98.56 111 VAL A CA 1
ATOM 838 C C . VAL A 1 111 ? 2.142 2.123 -1.961 1.00 98.56 111 VAL A C 1
ATOM 840 O O . VAL A 1 111 ? 1.229 2.440 -2.721 1.00 98.56 111 VAL A O 1
ATOM 843 N N . SER A 1 112 ? 3.348 2.672 -2.008 1.00 98.56 112 SER A N 1
ATOM 844 C CA . SER A 1 112 ? 3.872 3.459 -3.120 1.00 98.56 112 SER A CA 1
ATOM 845 C C . SER A 1 112 ? 4.935 2.612 -3.803 1.00 98.56 112 SER A C 1
ATOM 847 O O . SER A 1 112 ? 6.061 2.558 -3.321 1.00 98.56 112 SER A O 1
ATOM 849 N N . CYS A 1 113 ? 4.574 1.932 -4.887 1.00 98.56 113 CYS A N 1
ATOM 850 C CA . CYS A 1 113 ? 5.477 1.080 -5.650 1.00 98.56 113 CYS A CA 1
ATOM 851 C C . CYS A 1 113 ? 6.629 1.893 -6.237 1.00 98.56 113 CYS A C 1
ATOM 853 O O . CYS A 1 113 ? 6.394 2.895 -6.915 1.00 98.56 113 CYS A O 1
ATOM 855 N N . GLY A 1 114 ? 7.849 1.421 -6.010 1.00 98.12 114 GLY A N 1
ATOM 856 C CA . GLY A 1 114 ? 9.079 1.919 -6.602 1.00 98.12 114 GLY A CA 1
ATOM 857 C C . GLY A 1 114 ? 9.294 1.380 -8.015 1.00 98.12 114 GLY A C 1
ATOM 858 O O . GLY A 1 114 ? 8.338 1.121 -8.756 1.00 98.12 114 GLY A O 1
ATOM 859 N N . ILE A 1 115 ? 10.559 1.232 -8.397 1.00 98.31 115 ILE A N 1
ATOM 860 C CA . ILE A 1 115 ? 10.998 0.763 -9.718 1.00 98.31 115 ILE A CA 1
ATOM 861 C C . ILE A 1 115 ? 11.710 -0.598 -9.679 1.00 98.31 115 ILE A C 1
ATOM 863 O O . ILE A 1 115 ? 12.436 -0.934 -10.614 1.00 98.31 115 ILE A O 1
ATOM 867 N N . GLU A 1 116 ? 11.526 -1.373 -8.609 1.00 98.12 116 GLU A N 1
ATOM 868 C CA . GLU A 1 116 ? 12.019 -2.749 -8.509 1.00 98.12 116 GLU A CA 1
ATOM 869 C C . GLU A 1 116 ? 11.403 -3.652 -9.591 1.00 98.12 116 GLU A C 1
ATOM 871 O O . GLU A 1 116 ? 10.404 -3.295 -10.226 1.00 98.12 116 GLU A O 1
ATOM 876 N N . ALA A 1 117 ? 11.973 -4.846 -9.782 1.00 97.62 117 ALA A N 1
ATOM 877 C CA . ALA A 1 117 ? 11.346 -5.868 -10.611 1.00 97.62 117 ALA A CA 1
ATOM 878 C C . ALA A 1 117 ? 9.983 -6.258 -10.015 1.00 97.62 117 ALA A C 1
ATOM 880 O O . ALA A 1 117 ? 9.875 -6.574 -8.826 1.00 97.62 117 ALA A O 1
ATOM 881 N N . ALA A 1 118 ? 8.937 -6.235 -10.842 1.00 95.69 118 ALA A N 1
ATOM 882 C CA . ALA A 1 118 ? 7.569 -6.467 -10.388 1.00 95.69 118 ALA A CA 1
ATOM 883 C C . ALA A 1 118 ? 7.389 -7.879 -9.803 1.00 95.69 118 ALA A C 1
ATOM 885 O O . ALA A 1 118 ? 6.600 -8.076 -8.877 1.00 95.69 118 ALA A O 1
ATOM 886 N N . GLU A 1 119 ? 8.128 -8.857 -10.330 1.00 94.44 119 GLU A N 1
ATOM 887 C CA . GLU A 1 119 ? 8.140 -10.245 -9.872 1.00 94.44 119 GLU A CA 1
ATOM 888 C C . GLU A 1 119 ? 8.697 -10.369 -8.455 1.00 94.44 119 GLU A C 1
ATOM 890 O O . GLU A 1 119 ? 8.078 -11.031 -7.624 1.00 94.44 119 GLU A O 1
ATOM 895 N N . ASP A 1 120 ? 9.816 -9.699 -8.169 1.00 97.00 120 ASP A N 1
ATOM 896 C CA . ASP A 1 120 ? 10.446 -9.714 -6.848 1.00 97.00 120 ASP A CA 1
ATOM 897 C C . ASP A 1 120 ? 9.543 -9.030 -5.818 1.00 97.00 120 ASP A C 1
ATOM 899 O O . ASP A 1 120 ? 9.348 -9.546 -4.716 1.00 97.00 120 ASP A O 1
ATOM 903 N N . LEU A 1 121 ? 8.915 -7.914 -6.207 1.00 97.62 121 LEU A N 1
ATOM 904 C CA . LEU A 1 121 ? 7.943 -7.221 -5.369 1.00 97.62 121 LEU A CA 1
ATOM 905 C C . LEU A 1 121 ? 6.744 -8.124 -5.040 1.00 97.62 121 LEU A C 1
ATOM 907 O O . LEU A 1 121 ? 6.384 -8.274 -3.876 1.00 97.62 121 LEU A O 1
ATOM 911 N N . CYS A 1 122 ? 6.142 -8.777 -6.037 1.00 97.62 122 CYS A N 1
ATOM 912 C CA . CYS A 1 122 ? 5.018 -9.689 -5.798 1.00 97.62 122 CYS A CA 1
ATOM 913 C C . CYS A 1 122 ? 5.436 -10.916 -4.972 1.00 97.62 122 CYS A C 1
ATOM 915 O O . CYS A 1 122 ? 4.675 -11.360 -4.113 1.00 97.62 122 CYS A O 1
ATOM 917 N N . ALA A 1 123 ? 6.638 -11.453 -5.194 1.00 96.12 123 ALA A N 1
ATOM 918 C CA . ALA A 1 123 ? 7.168 -12.581 -4.432 1.00 96.12 123 ALA A CA 1
ATOM 919 C C . ALA A 1 123 ? 7.383 -12.227 -2.952 1.00 96.12 123 ALA A C 1
ATOM 921 O O . ALA A 1 123 ? 7.054 -13.032 -2.076 1.00 96.12 123 ALA A O 1
ATOM 922 N N . ASP A 1 124 ? 7.868 -11.017 -2.660 1.00 97.88 124 ASP A N 1
ATOM 923 C CA . ASP A 1 124 ? 8.028 -10.539 -1.286 1.00 97.88 124 ASP A CA 1
ATOM 924 C C . ASP A 1 124 ? 6.671 -10.371 -0.576 1.00 97.88 124 ASP A C 1
ATOM 926 O O . ASP A 1 124 ? 6.489 -10.795 0.568 1.00 97.88 124 ASP A O 1
ATOM 930 N N . PHE A 1 125 ? 5.656 -9.857 -1.275 1.00 97.88 125 PHE A N 1
ATOM 931 C CA . PHE A 1 125 ? 4.297 -9.823 -0.727 1.00 97.88 125 PHE A CA 1
ATOM 932 C C . PHE A 1 125 ? 3.709 -11.228 -0.532 1.00 97.88 125 PHE A C 1
ATOM 934 O O . PHE A 1 125 ? 3.070 -11.480 0.492 1.00 97.88 125 PHE A O 1
ATOM 941 N N . ALA A 1 126 ? 3.946 -12.162 -1.457 1.00 96.56 126 ALA A N 1
ATOM 942 C CA . ALA A 1 126 ? 3.487 -13.545 -1.331 1.00 96.56 126 ALA A CA 1
ATO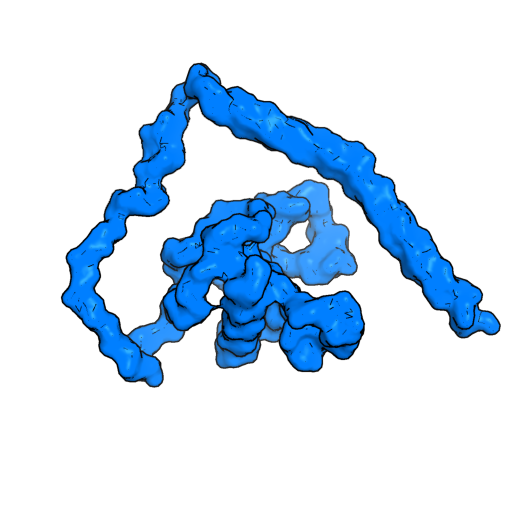M 943 C C . ALA A 1 126 ? 4.063 -14.223 -0.078 1.00 96.56 126 ALA A C 1
ATOM 945 O O . ALA A 1 126 ? 3.306 -14.785 0.724 1.00 96.56 126 ALA A O 1
ATOM 946 N N . GLN A 1 127 ? 5.380 -14.124 0.141 1.00 96.00 127 GLN A N 1
ATOM 947 C CA . GLN A 1 127 ? 6.002 -14.720 1.328 1.00 96.00 127 GLN A CA 1
ATOM 948 C C . GLN A 1 127 ? 5.489 -14.068 2.621 1.00 96.00 127 GLN A C 1
ATOM 950 O O . GLN A 1 127 ? 5.151 -14.774 3.577 1.00 96.00 127 GLN A O 1
ATOM 955 N N . ALA A 1 128 ? 5.322 -12.741 2.634 1.00 95.88 128 ALA A N 1
ATOM 956 C CA . ALA A 1 128 ? 4.865 -12.014 3.815 1.00 95.88 128 ALA A CA 1
ATOM 957 C C . ALA A 1 128 ? 3.408 -12.360 4.188 1.00 95.88 128 ALA A C 1
ATOM 959 O O . ALA A 1 128 ? 3.085 -12.512 5.373 1.00 95.88 128 ALA A O 1
ATOM 960 N N . LEU A 1 129 ? 2.547 -12.586 3.187 1.00 94.44 129 LEU A N 1
ATOM 961 C CA . LEU A 1 129 ? 1.162 -13.053 3.354 1.00 94.44 129 LEU A CA 1
ATOM 962 C C . LEU A 1 129 ? 1.054 -14.529 3.775 1.00 94.44 129 LEU A C 1
ATOM 964 O O . LEU A 1 129 ? -0.039 -15.007 4.092 1.00 94.44 129 LEU A O 1
ATOM 968 N N . GLY A 1 130 ? 2.175 -15.251 3.835 1.00 85.50 130 GLY A N 1
ATOM 969 C CA . GLY A 1 130 ? 2.219 -16.644 4.268 1.00 85.50 130 GLY A CA 1
ATOM 970 C C . GLY A 1 130 ? 1.894 -17.648 3.165 1.00 85.50 130 GLY A C 1
ATOM 971 O O . GLY A 1 130 ? 1.533 -18.783 3.478 1.00 85.50 130 GLY A O 1
ATOM 972 N N . TRP A 1 131 ? 2.039 -17.273 1.890 1.00 66.12 131 TRP A N 1
ATOM 973 C CA . TRP A 1 131 ? 2.123 -18.265 0.821 1.00 66.12 131 TRP A CA 1
ATOM 974 C C . TRP A 1 131 ? 3.465 -18.986 0.946 1.00 66.12 131 TRP A C 1
ATOM 976 O O . TRP A 1 131 ? 4.514 -18.477 0.558 1.00 66.12 131 TRP A O 1
ATOM 986 N N . GLY A 1 132 ? 3.436 -20.169 1.562 1.00 43.88 132 GLY A N 1
ATOM 987 C CA . GLY A 1 132 ? 4.600 -21.040 1.654 1.00 43.88 132 GLY A CA 1
ATOM 988 C C . GLY A 1 132 ? 5.152 -21.340 0.261 1.00 43.88 132 GLY A C 1
ATOM 989 O O . GLY A 1 132 ? 4.402 -21.683 -0.652 1.00 43.88 132 GLY A O 1
ATOM 990 N N . VAL A 1 133 ? 6.469 -21.206 0.115 1.00 39.91 133 VAL A N 1
ATOM 991 C CA . VAL A 1 133 ? 7.253 -21.534 -1.082 1.00 39.91 133 VAL A CA 1
ATOM 992 C C . VAL A 1 133 ? 7.031 -23.010 -1.443 1.00 39.91 133 VAL A C 1
ATOM 994 O O . VAL A 1 133 ? 7.734 -23.891 -0.960 1.00 39.91 133 VAL A O 1
ATOM 997 N N . GLY A 1 134 ? 5.993 -23.296 -2.227 1.00 34.22 134 GLY A N 1
ATOM 998 C CA . GLY A 1 134 ? 5.619 -24.666 -2.587 1.00 34.22 134 GLY A CA 1
ATOM 999 C C . GLY A 1 134 ? 4.871 -24.826 -3.911 1.00 34.22 134 GLY A C 1
ATOM 1000 O O . GLY A 1 134 ? 4.725 -25.956 -4.362 1.00 34.22 134 GLY A O 1
ATOM 1001 N N . SER A 1 135 ? 4.416 -23.748 -4.565 1.00 32.81 135 SER A N 1
ATOM 1002 C CA . SER A 1 135 ? 3.577 -23.866 -5.777 1.00 32.81 135 SER A CA 1
ATOM 1003 C C . SER A 1 135 ? 3.997 -23.021 -6.982 1.00 32.81 135 SER A C 1
ATOM 1005 O O . SER A 1 135 ? 3.423 -23.184 -8.056 1.00 32.81 135 SER A O 1
ATOM 1007 N N . LEU A 1 136 ? 5.028 -22.185 -6.873 1.00 41.00 136 LEU A N 1
ATOM 1008 C CA . LEU A 1 136 ? 5.646 -21.535 -8.028 1.00 41.00 136 LEU A CA 1
ATOM 1009 C C . LEU A 1 136 ? 7.019 -22.166 -8.233 1.00 41.00 136 LEU A C 1
ATOM 1011 O O . LEU A 1 136 ? 7.903 -22.013 -7.397 1.00 41.00 136 LEU A O 1
ATOM 1015 N N . GLY A 1 137 ? 7.180 -22.910 -9.329 1.00 34.22 137 GLY A N 1
ATOM 1016 C CA . GLY A 1 137 ? 8.434 -23.533 -9.766 1.00 34.22 137 GLY A CA 1
ATOM 1017 C C . GLY A 1 137 ? 9.494 -22.514 -10.194 1.00 34.22 137 GLY A C 1
ATOM 1018 O O . GLY A 1 137 ? 10.064 -22.626 -11.276 1.00 34.22 137 GLY A O 1
ATOM 1019 N N . VAL A 1 138 ? 9.744 -21.508 -9.359 1.00 38.91 138 VAL A N 1
ATOM 1020 C CA . VAL A 1 138 ? 10.809 -20.528 -9.521 1.00 38.91 138 VAL A CA 1
ATOM 1021 C C . VAL A 1 138 ? 11.992 -21.038 -8.709 1.00 38.91 138 VAL A C 1
ATOM 1023 O O . VAL A 1 138 ? 12.012 -20.976 -7.481 1.00 38.91 138 VAL A O 1
ATOM 1026 N N . ASN A 1 139 ? 12.969 -21.609 -9.413 1.00 29.56 139 ASN A N 1
ATOM 1027 C CA . ASN A 1 139 ? 14.256 -21.975 -8.836 1.00 29.56 139 ASN A CA 1
ATOM 1028 C C . ASN A 1 139 ? 14.940 -20.700 -8.328 1.00 29.56 139 ASN A C 1
ATOM 1030 O O . ASN A 1 139 ? 15.488 -19.934 -9.120 1.00 29.56 139 ASN A O 1
ATOM 1034 N N . TYR A 1 140 ? 14.950 -20.489 -7.011 1.00 37.72 140 TYR A N 1
ATOM 1035 C CA . TYR A 1 140 ? 15.899 -19.569 -6.397 1.00 37.72 140 TYR A CA 1
ATOM 1036 C C . TYR A 1 140 ? 17.301 -20.148 -6.594 1.00 37.72 140 TYR A C 1
ATOM 1038 O O . TYR A 1 140 ? 17.719 -21.082 -5.906 1.00 37.72 140 TYR A O 1
ATOM 1046 N N . GLY A 1 141 ? 18.025 -19.596 -7.568 1.00 31.22 141 GLY A N 1
ATOM 1047 C CA . GLY A 1 141 ? 19.461 -19.774 -7.672 1.00 31.22 141 GLY A CA 1
ATOM 1048 C C . GLY A 1 141 ? 20.096 -19.319 -6.364 1.00 31.22 141 GLY A C 1
ATOM 1049 O O . GLY A 1 141 ? 20.058 -18.143 -6.010 1.00 31.22 141 GLY A O 1
ATOM 1050 N N . SER A 1 142 ? 20.650 -20.269 -5.619 1.00 36.47 142 SER A N 1
ATOM 1051 C CA . SER A 1 142 ? 21.506 -19.992 -4.475 1.00 36.47 142 SER A CA 1
ATOM 1052 C C . SER A 1 142 ? 22.765 -19.275 -4.969 1.00 36.47 142 SER A C 1
ATOM 1054 O O . SER A 1 142 ? 23.752 -19.905 -5.339 1.00 36.47 142 SER A O 1
ATOM 1056 N N . SER A 1 143 ? 22.737 -17.946 -5.003 1.00 34.59 143 SER A N 1
ATOM 1057 C CA . SER A 1 143 ? 23.946 -17.129 -5.049 1.00 34.59 143 SER A CA 1
ATOM 1058 C C . SER A 1 143 ? 23.853 -16.063 -3.970 1.00 34.59 143 SER A C 1
ATOM 1060 O O . SER A 1 143 ? 23.275 -14.991 -4.125 1.00 34.59 143 SER A O 1
ATOM 1062 N N . ASN A 1 144 ? 24.423 -16.433 -2.833 1.00 38.62 144 ASN A N 1
ATOM 1063 C CA . ASN A 1 144 ? 24.803 -15.572 -1.736 1.00 38.62 144 ASN A CA 1
ATOM 1064 C C . ASN A 1 144 ? 25.649 -14.386 -2.236 1.00 38.62 144 ASN A C 1
ATOM 1066 O O . ASN A 1 144 ? 26.821 -14.581 -2.539 1.00 38.62 144 ASN A O 1
ATOM 1070 N N . THR A 1 145 ? 25.091 -13.173 -2.242 1.00 38.41 145 THR A N 1
ATOM 1071 C CA . THR A 1 145 ? 25.857 -11.929 -2.056 1.00 38.41 145 THR A CA 1
ATOM 1072 C C . THR A 1 145 ? 24.964 -10.828 -1.483 1.00 38.41 145 THR A C 1
ATOM 1074 O O . THR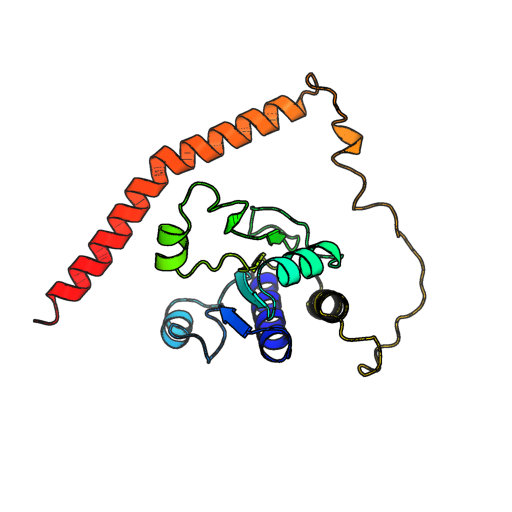 A 1 145 ? 23.972 -10.441 -2.087 1.00 38.41 145 THR A O 1
ATOM 1077 N N . ASN A 1 146 ? 25.403 -10.280 -0.345 1.00 34.22 146 ASN A N 1
ATOM 1078 C CA . ASN A 1 146 ? 24.996 -9.001 0.253 1.00 34.22 146 ASN A CA 1
ATOM 1079 C C . ASN A 1 146 ? 23.735 -8.934 1.136 1.00 34.22 146 ASN A C 1
ATOM 1081 O O . ASN A 1 146 ? 22.976 -7.970 1.127 1.00 34.22 146 ASN A O 1
ATOM 1085 N N . ARG A 1 147 ? 23.621 -9.905 2.042 1.00 37.19 147 ARG A N 1
ATOM 1086 C CA . ARG A 1 147 ? 22.648 -9.999 3.146 1.00 37.19 147 ARG A CA 1
ATOM 1087 C C . ARG A 1 147 ? 22.807 -8.945 4.274 1.00 37.19 147 ARG A C 1
ATOM 1089 O O . ARG A 1 147 ? 22.278 -9.157 5.358 1.00 37.19 147 ARG A O 1
ATOM 1096 N N . SER A 1 148 ? 23.563 -7.854 4.092 1.00 32.19 148 SER A N 1
ATOM 1097 C CA . SER A 1 148 ? 23.955 -6.985 5.225 1.00 32.19 148 SER A CA 1
ATOM 1098 C C . SER A 1 148 ? 24.195 -5.496 4.941 1.00 32.19 148 SER A C 1
ATOM 1100 O O . SER A 1 148 ? 24.643 -4.808 5.852 1.00 32.19 148 SER A O 1
ATOM 1102 N N . ASN A 1 149 ? 23.943 -4.976 3.732 1.00 31.73 149 ASN A N 1
ATOM 1103 C CA . ASN A 1 149 ? 24.465 -3.647 3.357 1.00 31.73 149 ASN A CA 1
ATOM 1104 C C . ASN A 1 149 ? 23.438 -2.550 3.016 1.00 31.73 149 ASN A C 1
ATOM 1106 O O . ASN A 1 149 ? 23.867 -1.417 2.822 1.00 31.73 149 ASN A O 1
ATOM 1110 N N . TYR A 1 150 ? 22.127 -2.822 2.993 1.00 35.19 150 TYR A N 1
ATOM 1111 C CA . TYR A 1 150 ? 21.124 -1.785 2.671 1.00 35.19 150 TYR A CA 1
ATOM 1112 C C . TYR A 1 150 ? 20.246 -1.342 3.847 1.00 35.19 150 TYR A C 1
ATOM 1114 O O . TYR A 1 150 ? 19.885 -0.175 3.919 1.00 35.19 150 TYR A O 1
ATOM 1122 N N . THR A 1 151 ? 19.988 -2.206 4.826 1.00 39.03 151 THR A N 1
ATOM 1123 C CA . THR A 1 151 ? 19.145 -1.886 5.995 1.00 39.03 151 THR A CA 1
ATOM 1124 C C . THR A 1 151 ? 19.910 -1.312 7.191 1.00 39.03 151 THR A C 1
ATOM 1126 O O . THR A 1 151 ? 19.310 -1.066 8.227 1.00 39.03 151 THR A O 1
ATOM 1129 N N . ARG A 1 152 ? 21.231 -1.104 7.082 1.00 35.16 152 ARG A N 1
ATOM 1130 C CA . ARG A 1 152 ? 22.095 -0.752 8.225 1.00 35.16 152 ARG A CA 1
ATOM 1131 C C . ARG A 1 152 ? 22.886 0.550 8.055 1.00 35.16 152 ARG A C 1
ATOM 1133 O O . ARG A 1 152 ? 24.044 0.611 8.438 1.00 35.16 152 ARG A O 1
ATOM 1140 N N . ARG A 1 153 ? 22.342 1.570 7.380 1.00 45.50 153 ARG A N 1
ATOM 1141 C CA . ARG A 1 153 ? 23.152 2.756 7.020 1.00 45.50 153 ARG A CA 1
ATOM 1142 C C . ARG A 1 153 ? 22.521 4.138 7.156 1.00 45.50 153 ARG A C 1
ATOM 1144 O O . ARG A 1 153 ? 23.096 5.079 6.624 1.00 45.50 153 ARG A O 1
ATOM 1151 N N . PHE A 1 154 ? 21.427 4.298 7.895 1.00 40.56 154 PHE A N 1
ATOM 1152 C CA . PHE A 1 154 ? 21.005 5.647 8.299 1.00 40.56 154 PHE A CA 1
ATOM 1153 C C . PHE A 1 154 ? 21.029 5.841 9.812 1.00 40.56 154 PHE A C 1
ATOM 1155 O O . PHE A 1 154 ? 21.691 6.775 10.262 1.00 40.56 154 PHE A O 1
ATOM 1162 N N . ASP A 1 155 ? 20.486 4.900 10.587 1.00 41.09 155 ASP A N 1
ATOM 1163 C CA . ASP A 1 155 ? 20.612 4.941 12.053 1.00 41.09 155 ASP A CA 1
ATOM 1164 C C . ASP A 1 155 ? 22.086 4.866 12.501 1.00 41.09 155 ASP A C 1
ATOM 1166 O O . ASP A 1 155 ? 22.513 5.599 13.388 1.00 41.09 155 ASP A O 1
ATOM 1170 N N . ASP A 1 156 ? 22.908 4.081 11.792 1.00 46.44 156 ASP A N 1
ATOM 1171 C CA . ASP A 1 156 ? 24.350 3.948 12.050 1.00 46.44 156 ASP A CA 1
ATOM 1172 C C . ASP A 1 156 ? 25.170 5.209 11.683 1.00 46.44 156 ASP A C 1
ATOM 1174 O O . ASP A 1 156 ? 26.323 5.323 12.097 1.00 46.44 156 ASP A O 1
ATOM 1178 N N . VAL A 1 157 ? 24.625 6.133 10.873 1.00 48.56 157 VAL A N 1
ATOM 1179 C CA . VAL A 1 157 ? 25.340 7.346 10.409 1.00 48.56 157 VAL A CA 1
ATOM 1180 C C . VAL A 1 157 ? 24.986 8.567 11.248 1.00 48.56 157 VAL A C 1
ATOM 1182 O O . VAL A 1 157 ? 25.842 9.425 11.443 1.00 48.56 157 VAL A O 1
ATOM 1185 N N . VAL A 1 158 ? 23.751 8.652 11.744 1.00 47.47 158 VAL A N 1
ATOM 1186 C CA . VAL A 1 158 ? 23.334 9.768 12.601 1.00 47.47 158 VAL A CA 1
ATOM 1187 C C . VAL A 1 158 ? 23.660 9.475 14.064 1.00 47.47 158 VAL A C 1
ATOM 1189 O O . VAL A 1 158 ? 24.041 10.398 14.776 1.00 47.47 158 VAL A O 1
ATOM 1192 N N . GLY A 1 159 ? 23.602 8.206 14.497 1.00 43.19 159 GLY A N 1
ATOM 1193 C CA . GLY A 1 159 ? 23.751 7.849 15.907 1.00 43.19 159 GLY A CA 1
ATOM 1194 C C . GLY A 1 159 ? 22.752 8.602 16.795 1.00 43.19 159 GLY A C 1
ATOM 1195 O O . GLY A 1 159 ? 22.025 9.487 16.357 1.00 43.19 159 GLY A O 1
ATOM 1196 N N . GLU A 1 160 ? 22.714 8.292 18.082 1.00 51.38 160 GLU A N 1
ATOM 1197 C CA . GLU A 1 160 ? 21.977 9.102 19.065 1.00 51.38 160 GLU A CA 1
ATOM 1198 C C . GLU A 1 160 ? 22.715 10.433 19.363 1.00 51.38 160 GLU A C 1
ATOM 1200 O O . GLU A 1 160 ? 22.781 10.872 20.508 1.00 51.38 160 GLU A O 1
ATOM 1205 N N . ASP A 1 161 ? 23.353 11.053 18.360 1.00 50.44 161 ASP A N 1
ATOM 1206 C CA . ASP A 1 161 ? 24.050 12.332 18.505 1.00 50.44 161 ASP A CA 1
ATOM 1207 C C . ASP A 1 161 ? 23.122 13.479 18.084 1.00 50.44 161 ASP A C 1
ATOM 1209 O O . ASP A 1 161 ? 23.013 13.841 16.911 1.00 50.44 161 ASP A O 1
ATOM 1213 N N . GLU A 1 162 ? 22.454 14.069 19.074 1.00 55.00 162 GLU A N 1
ATOM 1214 C CA . GLU A 1 162 ? 21.543 15.214 18.926 1.00 55.00 162 GLU A CA 1
ATOM 1215 C C . GLU A 1 162 ? 22.232 16.469 18.344 1.00 55.00 162 GLU A C 1
ATOM 1217 O O . GLU A 1 162 ? 21.556 17.398 17.906 1.00 55.00 162 GLU A O 1
ATOM 1222 N N . ASN A 1 163 ? 23.572 16.503 18.283 1.00 52.88 163 ASN A N 1
ATOM 1223 C CA . ASN A 1 163 ? 24.342 17.585 17.659 1.00 52.88 163 ASN A CA 1
ATOM 1224 C C . ASN A 1 163 ? 24.799 17.268 16.222 1.00 52.88 163 ASN A C 1
ATOM 1226 O O . ASN A 1 163 ? 25.551 18.051 15.629 1.00 52.88 163 ASN A O 1
ATOM 1230 N N . HIS A 1 164 ? 24.370 16.146 15.634 1.00 61.66 164 HIS A N 1
ATOM 1231 C CA . HIS A 1 164 ? 24.735 15.792 14.267 1.00 61.66 164 HIS A CA 1
ATOM 1232 C C . HIS A 1 164 ? 24.091 16.773 13.258 1.00 61.66 164 HIS A C 1
ATOM 1234 O O . HIS A 1 164 ? 22.875 16.967 13.273 1.00 61.66 164 HIS A O 1
ATOM 1240 N N . PRO A 1 165 ? 24.842 17.354 12.300 1.00 56.00 165 PRO A N 1
ATOM 1241 C CA . PRO A 1 165 ? 24.338 18.406 11.403 1.00 56.00 165 PRO A CA 1
ATOM 1242 C C . PRO A 1 165 ? 23.169 17.978 10.495 1.00 56.00 165 PRO A C 1
ATOM 1244 O O . PRO A 1 165 ? 22.468 18.829 9.950 1.00 56.00 165 PRO A O 1
ATOM 1247 N N . LEU A 1 166 ? 22.940 16.669 10.327 1.00 49.94 166 LEU A N 1
ATOM 1248 C CA . LEU A 1 166 ? 21.776 16.131 9.607 1.00 49.94 166 LEU A CA 1
ATOM 1249 C C . LEU A 1 166 ? 20.525 15.955 10.48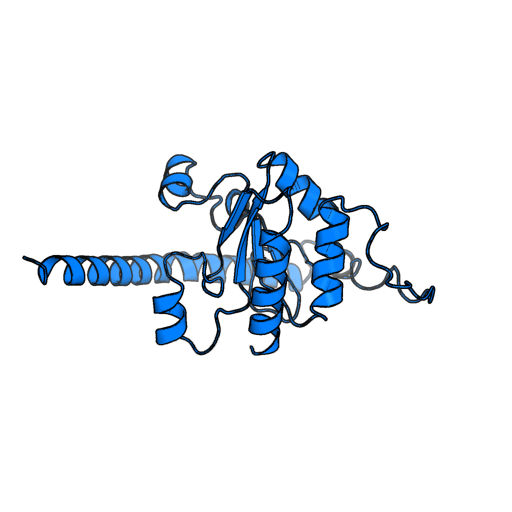6 1.00 49.94 166 LEU A C 1
ATOM 1251 O O . LEU A 1 166 ? 19.430 15.912 9.931 1.00 49.94 166 LEU A O 1
ATOM 1255 N N . ALA A 1 167 ? 20.655 15.890 11.815 1.00 51.84 167 ALA A N 1
ATOM 1256 C CA . ALA A 1 167 ? 19.512 15.793 12.727 1.00 51.84 167 ALA A CA 1
ATOM 1257 C C . ALA A 1 167 ? 18.688 17.091 12.693 1.00 51.84 167 ALA A C 1
ATOM 1259 O O . ALA A 1 167 ? 17.483 17.062 12.450 1.00 51.84 167 ALA A O 1
ATOM 1260 N N . SER A 1 168 ? 19.364 18.243 12.756 1.00 52.12 168 SER A N 1
ATOM 1261 C CA . SER A 1 168 ? 18.726 19.557 12.600 1.00 52.12 168 SER A CA 1
ATOM 1262 C C . SER A 1 168 ? 18.118 19.761 11.208 1.00 52.12 168 SER A C 1
ATOM 1264 O O . SER A 1 168 ? 17.126 20.468 11.065 1.00 52.12 168 SER A O 1
ATOM 1266 N N . LEU A 1 169 ? 18.676 19.136 10.162 1.00 54.72 169 LEU A N 1
ATOM 1267 C CA . LEU A 1 169 ? 18.091 19.195 8.819 1.00 54.72 169 LEU A CA 1
ATOM 1268 C C . LEU A 1 169 ? 16.776 18.409 8.747 1.00 54.72 169 LEU A C 1
ATOM 1270 O O . LEU A 1 169 ? 15.848 18.859 8.081 1.00 54.72 169 LEU A O 1
ATOM 1274 N N . MET A 1 170 ? 16.679 17.267 9.432 1.00 52.38 170 MET A N 1
ATOM 1275 C CA . MET A 1 170 ? 15.442 16.484 9.508 1.00 52.38 170 MET A CA 1
ATOM 1276 C C . MET A 1 170 ? 14.359 17.205 10.312 1.00 52.38 170 MET A C 1
ATOM 1278 O O . MET A 1 170 ? 13.214 17.228 9.869 1.00 52.38 170 MET A O 1
ATOM 1282 N N . GLU A 1 171 ? 14.709 17.861 11.421 1.00 52.44 171 GLU A N 1
ATOM 1283 C CA . GLU A 1 171 ? 13.770 18.720 12.157 1.00 52.44 171 GLU A CA 1
ATOM 1284 C C . GLU A 1 171 ? 13.284 19.888 11.295 1.00 52.44 171 GLU A C 1
ATOM 1286 O O . GLU A 1 171 ? 12.086 20.149 11.215 1.00 52.44 171 GLU A O 1
ATOM 1291 N N . VAL A 1 172 ? 14.193 20.560 10.582 1.00 46.47 172 VAL A N 1
ATOM 1292 C CA . VAL A 1 172 ? 13.836 21.674 9.695 1.00 46.47 172 VAL A CA 1
ATOM 1293 C C . VAL A 1 172 ? 12.970 21.200 8.528 1.00 46.47 172 VAL A C 1
ATOM 1295 O O . VAL A 1 172 ? 11.996 21.868 8.194 1.00 46.47 172 VAL A O 1
ATOM 1298 N N . ILE A 1 173 ? 13.270 20.049 7.920 1.00 58.62 173 ILE A N 1
ATOM 1299 C CA . ILE A 1 173 ? 12.431 19.469 6.862 1.00 58.62 173 ILE A CA 1
ATOM 1300 C C . ILE A 1 173 ? 11.060 19.069 7.421 1.00 58.62 173 ILE A C 1
ATOM 1302 O O . ILE A 1 173 ? 10.058 19.364 6.776 1.00 58.62 173 ILE A O 1
ATOM 1306 N N . GLY A 1 174 ? 10.995 18.474 8.615 1.00 52.41 174 GLY A N 1
ATOM 1307 C CA . GLY A 1 174 ? 9.737 18.137 9.289 1.00 52.41 174 GLY A CA 1
ATOM 1308 C C . GLY A 1 174 ? 8.864 19.369 9.533 1.00 52.41 174 GLY A C 1
ATOM 1309 O O . GLY A 1 174 ? 7.720 19.406 9.091 1.00 52.41 174 GLY A O 1
ATOM 1310 N N . VAL A 1 175 ? 9.441 20.424 10.116 1.00 46.31 175 VAL A N 1
ATOM 1311 C CA . VAL A 1 175 ? 8.754 21.705 10.361 1.00 46.31 175 VAL A CA 1
ATOM 1312 C C . VAL A 1 175 ? 8.312 22.374 9.056 1.00 46.31 175 VAL A C 1
ATOM 1314 O O . VAL A 1 175 ? 7.242 22.976 8.997 1.00 46.31 175 VAL A O 1
ATOM 1317 N N . LEU A 1 176 ? 9.114 22.288 7.991 1.00 35.75 176 LEU A N 1
ATOM 1318 C CA . LEU A 1 176 ? 8.752 22.844 6.684 1.00 35.75 176 LEU A CA 1
ATOM 1319 C C . LEU A 1 176 ? 7.609 22.071 6.019 1.00 35.75 176 LEU A C 1
ATOM 1321 O O . LEU A 1 176 ? 6.781 22.696 5.360 1.00 35.75 176 LEU A O 1
ATOM 1325 N N . ILE A 1 177 ? 7.552 20.749 6.190 1.00 53.19 177 ILE A N 1
ATOM 1326 C CA . ILE A 1 177 ? 6.458 19.913 5.683 1.00 53.19 177 ILE A CA 1
ATOM 1327 C C . ILE A 1 177 ? 5.169 20.213 6.450 1.00 53.19 177 ILE A C 1
ATOM 1329 O O . ILE A 1 177 ? 4.167 20.520 5.811 1.00 53.19 177 ILE A O 1
ATOM 1333 N N . GLU A 1 178 ? 5.204 20.222 7.786 1.00 48.19 178 GLU A N 1
ATOM 1334 C CA . GLU A 1 178 ? 4.036 20.555 8.620 1.00 48.19 178 GLU A CA 1
ATOM 1335 C C . GLU A 1 178 ? 3.495 21.948 8.290 1.00 48.19 178 GLU A C 1
ATOM 1337 O O . GLU A 1 178 ? 2.307 22.124 8.025 1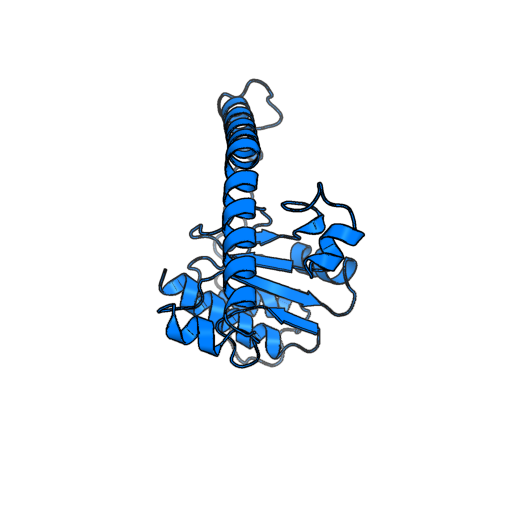.00 48.19 178 GLU A O 1
ATOM 1342 N N . LYS A 1 179 ? 4.384 22.943 8.194 1.00 48.72 179 LYS A N 1
ATOM 1343 C CA . LYS A 1 179 ? 3.988 24.311 7.855 1.00 48.72 179 LYS A CA 1
ATOM 1344 C C . LYS A 1 179 ? 3.415 24.421 6.439 1.00 48.72 179 LYS A C 1
ATOM 1346 O O . LYS A 1 179 ? 2.490 25.197 6.206 1.00 48.72 179 LYS A O 1
ATOM 1351 N N . TYR A 1 180 ? 3.953 23.660 5.485 1.00 63.44 180 TYR A N 1
ATOM 1352 C CA . TYR A 1 180 ? 3.420 23.621 4.126 1.00 63.44 180 TYR A CA 1
ATOM 1353 C C . TYR A 1 180 ? 2.023 22.993 4.092 1.00 63.44 180 TYR A C 1
ATOM 1355 O O . TYR A 1 180 ? 1.140 23.520 3.410 1.00 63.44 180 TYR A O 1
ATOM 1363 N N . GLU A 1 181 ? 1.810 21.908 4.839 1.00 59.00 181 GLU A N 1
ATOM 1364 C CA . GLU A 1 181 ? 0.513 21.242 4.951 1.00 59.00 181 GLU A CA 1
ATOM 1365 C C . GLU A 1 181 ? -0.537 22.151 5.602 1.00 59.00 181 GLU A C 1
ATOM 1367 O O . GLU A 1 181 ? -1.606 22.343 5.018 1.00 59.00 181 GLU A O 1
ATOM 1372 N N . ASP A 1 182 ? -0.211 22.806 6.717 1.00 60.94 182 ASP A N 1
ATOM 1373 C CA . ASP A 1 182 ? -1.112 23.740 7.404 1.00 60.94 182 ASP A CA 1
ATOM 1374 C C . ASP A 1 182 ? -1.512 24.938 6.530 1.00 60.94 182 ASP A C 1
ATOM 1376 O O . ASP A 1 182 ? -2.670 25.364 6.534 1.00 60.94 182 ASP A O 1
ATOM 1380 N N . GLU A 1 183 ? -0.573 25.488 5.756 1.00 63.53 183 GLU A N 1
ATOM 1381 C CA . GLU A 1 183 ? -0.841 26.655 4.912 1.00 63.53 183 GLU A CA 1
ATOM 1382 C C . GLU A 1 183 ? -1.611 26.297 3.628 1.00 63.53 183 GLU A C 1
ATOM 1384 O O . GLU A 1 183 ? -2.459 27.075 3.187 1.00 63.53 183 GLU A O 1
ATOM 1389 N N . HIS A 1 184 ? -1.349 25.137 3.013 1.00 57.31 184 HIS A N 1
ATOM 1390 C CA . HIS A 1 184 ? -1.801 24.867 1.638 1.00 57.31 184 HIS A CA 1
ATOM 1391 C C . HIS A 1 184 ? -2.895 23.797 1.532 1.00 57.31 184 HIS A C 1
ATOM 1393 O O . HIS A 1 184 ? -3.701 23.841 0.593 1.00 57.31 184 HIS A O 1
ATOM 1399 N N . VAL A 1 185 ? -2.984 22.853 2.476 1.00 60.06 185 VAL A N 1
ATOM 1400 C CA . VAL A 1 185 ? -4.012 21.795 2.453 1.00 60.06 185 VAL A CA 1
ATOM 1401 C C . VAL A 1 185 ? -5.429 22.358 2.638 1.00 60.06 185 VAL A C 1
ATOM 1403 O O . VAL A 1 185 ? -6.308 21.946 1.876 1.00 60.06 185 VAL A O 1
ATOM 1406 N N . PRO A 1 186 ? -5.701 23.336 3.527 1.00 53.53 186 PRO A N 1
ATOM 1407 C CA . PRO A 1 186 ? -7.047 23.900 3.675 1.00 53.53 186 PRO A CA 1
ATOM 1408 C C . PRO A 1 186 ? -7.557 24.590 2.402 1.00 53.53 186 PRO A C 1
ATOM 1410 O O . PRO A 1 186 ? -8.725 24.441 2.026 1.00 53.53 186 PRO A O 1
ATOM 1413 N N . GLU A 1 187 ? -6.680 25.301 1.685 1.00 53.78 187 GLU A N 1
ATOM 1414 C CA . GLU A 1 187 ? -7.037 25.956 0.425 1.00 53.78 187 GLU A CA 1
ATOM 1415 C C . GLU A 1 187 ? -7.315 24.920 -0.679 1.00 53.78 187 GLU A C 1
ATOM 1417 O O . GLU A 1 187 ? -8.320 25.017 -1.391 1.00 53.78 187 GLU A O 1
ATOM 1422 N N . LEU A 1 188 ? -6.493 23.871 -0.774 1.00 49.50 188 LEU A N 1
ATOM 1423 C CA . LEU A 1 188 ? -6.723 22.733 -1.670 1.00 49.50 188 LEU A CA 1
ATOM 1424 C C . LEU A 1 188 ? -8.045 22.012 -1.367 1.00 49.50 188 LEU A C 1
ATOM 1426 O O . LEU A 1 188 ? -8.817 21.751 -2.293 1.00 49.50 188 LEU A O 1
ATOM 1430 N N . MET A 1 189 ? -8.353 21.757 -0.094 1.00 46.78 189 MET A N 1
ATOM 1431 C CA . MET A 1 189 ? -9.605 21.120 0.329 1.00 46.78 189 MET A CA 1
ATOM 1432 C C . MET A 1 189 ? -10.828 21.989 0.013 1.00 46.78 189 MET A C 1
ATOM 1434 O O . MET A 1 189 ? -11.822 21.483 -0.513 1.00 46.78 189 MET A O 1
ATOM 1438 N N . SER A 1 190 ? -10.749 23.308 0.220 1.00 54.06 190 SER A N 1
ATOM 1439 C CA . SER A 1 190 ? -11.836 24.232 -0.141 1.00 54.06 190 SER A CA 1
ATOM 1440 C C . SER A 1 190 ? -12.123 24.259 -1.650 1.00 54.06 190 SER A C 1
ATOM 1442 O O . SER A 1 190 ? -13.285 24.290 -2.062 1.00 54.06 190 SER A O 1
ATOM 1444 N N . ARG A 1 191 ? -11.087 24.166 -2.494 1.00 55.72 191 ARG A N 1
ATOM 1445 C CA . ARG A 1 191 ? -11.221 24.125 -3.961 1.00 55.72 191 ARG A CA 1
ATOM 1446 C C . ARG A 1 191 ? -11.799 22.801 -4.467 1.00 55.72 191 ARG A C 1
ATOM 1448 O O . ARG A 1 191 ? -12.521 22.804 -5.466 1.00 55.72 191 ARG A O 1
ATOM 1455 N N . VAL A 1 192 ? -11.508 21.684 -3.796 1.00 46.44 192 VAL A N 1
ATOM 1456 C CA . VAL A 1 192 ? -12.123 20.378 -4.096 1.00 46.44 192 VAL A CA 1
ATOM 1457 C C . VAL A 1 192 ? -13.608 20.391 -3.717 1.00 46.44 192 VAL A C 1
ATOM 1459 O O . VAL A 1 192 ? -14.451 20.074 -4.555 1.00 46.44 192 VAL A O 1
ATOM 1462 N N . LEU A 1 193 ? -13.947 20.881 -2.521 1.00 51.81 193 LEU A N 1
ATOM 1463 C CA . LEU A 1 193 ? -15.333 20.961 -2.041 1.00 51.81 193 LEU A CA 1
ATOM 1464 C C . LEU A 1 193 ? -16.212 21.908 -2.882 1.00 51.81 193 LEU A C 1
ATOM 1466 O O . LEU A 1 193 ? -17.373 21.603 -3.156 1.00 51.81 193 LEU A O 1
ATOM 1470 N N . GLN A 1 194 ? -15.668 23.032 -3.362 1.00 54.94 194 GLN A N 1
ATOM 1471 C CA . GLN A 1 194 ? -16.391 23.946 -4.261 1.00 54.94 194 GLN A CA 1
ATOM 1472 C C . GLN A 1 194 ? -16.639 23.353 -5.659 1.00 54.94 194 GLN A C 1
ATOM 1474 O O . GLN A 1 194 ? -17.639 23.681 -6.302 1.00 54.94 194 GLN A O 1
ATOM 1479 N N . ARG A 1 195 ? -15.758 22.464 -6.138 1.00 52.06 195 ARG A N 1
ATOM 1480 C CA . ARG A 1 195 ? -15.926 21.779 -7.429 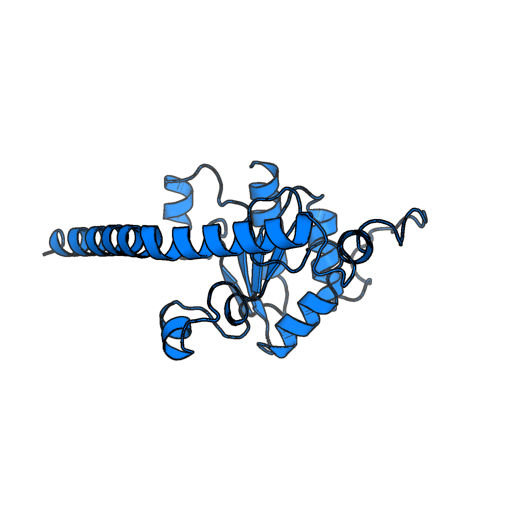1.00 52.06 195 ARG A CA 1
ATOM 1481 C C . ARG A 1 195 ? -17.045 20.741 -7.398 1.00 52.06 195 ARG A C 1
ATOM 1483 O O . ARG A 1 195 ? -17.805 20.667 -8.364 1.00 52.06 195 ARG A O 1
ATOM 1490 N N . ASP A 1 196 ? -17.194 20.014 -6.295 1.00 51.25 196 ASP A N 1
ATOM 1491 C CA . ASP A 1 196 ? -18.276 19.035 -6.137 1.00 51.25 196 ASP A CA 1
ATOM 1492 C C . ASP A 1 196 ? -19.640 19.709 -5.893 1.00 51.25 196 ASP A C 1
ATOM 1494 O O . ASP A 1 196 ? -20.660 19.250 -6.412 1.00 51.25 196 ASP A O 1
ATOM 1498 N N . GLY A 1 197 ? -19.671 20.874 -5.230 1.00 44.53 197 GLY A N 1
ATOM 1499 C CA . GLY A 1 197 ? -20.890 21.684 -5.089 1.00 44.53 197 GLY A CA 1
ATOM 1500 C C . GLY A 1 197 ? -21.428 22.247 -6.416 1.00 44.53 197 GLY A C 1
ATOM 1501 O O . GLY A 1 197 ? -22.639 22.300 -6.629 1.00 44.53 197 GLY A O 1
ATOM 1502 N N . ALA A 1 198 ? -20.546 22.613 -7.352 1.00 42.94 198 ALA A N 1
ATOM 1503 C CA . ALA A 1 198 ? -20.942 23.112 -8.674 1.00 42.94 198 ALA A CA 1
ATOM 1504 C C . ALA A 1 198 ? -21.459 22.006 -9.616 1.00 42.94 198 ALA A C 1
ATOM 1506 O O . ALA A 1 198 ? -22.243 22.290 -10.526 1.00 42.94 198 ALA A O 1
ATOM 1507 N N . ALA A 1 199 ? -21.052 20.750 -9.401 1.00 44.34 199 ALA A N 1
ATOM 1508 C CA . ALA A 1 199 ? -21.563 19.601 -10.147 1.00 44.34 199 ALA A CA 1
ATOM 1509 C C . ALA A 1 199 ? -22.994 19.220 -9.719 1.00 44.34 199 ALA A C 1
ATOM 1511 O O . ALA A 1 199 ? -23.789 18.807 -10.562 1.00 44.34 199 ALA A O 1
ATOM 1512 N N . ALA A 1 200 ? -23.351 19.431 -8.447 1.00 40.59 200 ALA A N 1
ATOM 1513 C CA . ALA A 1 200 ? -24.693 19.159 -7.929 1.00 40.59 200 ALA A CA 1
ATOM 1514 C C . ALA A 1 200 ? -25.760 20.164 -8.418 1.00 40.59 200 ALA A C 1
ATOM 1516 O O . ALA A 1 200 ? -26.919 19.791 -8.583 1.00 40.59 200 ALA A O 1
ATOM 1517 N N . LEU A 1 201 ? -25.387 21.416 -8.719 1.00 36.94 201 LEU A N 1
ATOM 1518 C CA . LEU A 1 201 ? -26.335 22.466 -9.132 1.00 36.94 201 LEU A CA 1
ATOM 1519 C C . LEU A 1 201 ? -26.683 22.488 -10.635 1.00 36.94 201 LEU A C 1
ATOM 1521 O O . LEU A 1 201 ? -27.467 23.328 -11.061 1.00 36.94 201 LEU A O 1
ATOM 1525 N N . ARG A 1 202 ? -26.106 21.597 -11.454 1.00 42.25 202 ARG A N 1
ATOM 1526 C CA . ARG A 1 202 ? -26.446 21.454 -12.890 1.00 42.25 202 ARG A CA 1
ATOM 1527 C C . ARG A 1 202 ? -27.357 20.258 -13.192 1.00 42.25 202 ARG A C 1
ATOM 1529 O O . ARG A 1 202 ? -27.597 19.969 -14.361 1.00 42.25 202 ARG A O 1
ATOM 1536 N N . ALA A 1 203 ? -27.835 19.564 -12.160 1.00 46.00 203 ALA A N 1
ATOM 1537 C CA . ALA A 1 203 ? -28.691 18.382 -12.277 1.00 46.00 203 ALA A CA 1
ATOM 1538 C C . ALA A 1 203 ? -30.116 18.585 -11.713 1.00 46.00 203 ALA A C 1
ATOM 1540 O O . ALA A 1 203 ? -30.826 17.604 -11.500 1.00 46.00 203 ALA A O 1
ATOM 1541 N N . VAL A 1 204 ? -30.537 19.836 -11.496 1.00 39.06 204 VAL A N 1
ATOM 1542 C CA . VAL A 1 204 ? -31.915 20.239 -11.155 1.00 39.06 204 VAL A CA 1
ATOM 1543 C C . VAL A 1 204 ? -32.335 21.344 -12.112 1.00 39.06 204 VAL A C 1
ATOM 1545 O O . VAL A 1 204 ? -33.489 21.292 -12.587 1.00 39.06 204 VAL A O 1
#

Organism: Geodia barretti (NCBI:txid519541)

Radius of gyration: 19.71 Å; chains: 1; bounding box: 58×51×39 Å

Foldseek 3Di:
DVLLLVLQLLQQVLLVPDPFWPDKAFLCDPPHPCVVVCVVPDPGRGNKIKTAGDVAQVLLVLLQVQFDQADDDPDADEQGKHKYQCCVPVCVPDDPVVCVVVVRGNRMMMIHHHNDDSVVVSVSSCVSNPVPPDPDPDDPDPDDDDPDPDPPPDCVVQPVPCPRPVNVVVVVVVVVVVVCCVVPVVVVVVVVVVVVVVVVVVPD

Secondary structure (DSSP, 8-state):
-HHHHHHHHHHHHHHHT-TTEEEEE-TTSTTSTTHHHHHHH-SS--SEEEEEETTHHHHHHHHHTT-SSSEE-S--SSSS-EEE-GGGTTTTTS-HHHHHHTT--TT-EEEE--SS-HHHHHHHHHHHTT--SSSS----------TTSSSSSSHHHHTT-TT-TTHHHHHHHHHHHHHHHHHHHHHHHHHHHHHHHHHHTT--